Protein AF-A0A7X2T2W1-F1 (afdb_monomer)

Organism: NCBI:txid2652291

Secondary structure (DSSP, 8-state):
-------EE--SS-EEEEEEE-SS---HHHHHHHHHHHHHH-GGGGEEEEEETTEEEEEE--------EEEE-TTS-HHHHHHHHHHHHTSPPP-BTS--EEEEEEEETTTEEEEEEEEETTT--HHHHHHHHHHHHHHHHHHHHTPPPPPPPPPHHHHHHHHHHHHTSHHHHHHHHHHHHHTSSPP----SSGGGTTPPPPPPPS----EE------HHHHHHHHHHHHHHT--HHHHHHHHHHHHHHHHHT-S----------

Solvent-accessible surface area (backbone atoms only — not comparable to full-atom values): 15852 Å² total; per-residue (Å²): 134,88,77,64,81,55,80,46,78,44,44,94,50,69,48,47,67,51,72,51,73,49,90,59,91,72,61,64,71,54,44,48,52,16,41,40,54,38,51,65,63,39,56,48,66,29,44,23,34,40,77,56,95,91,38,82,44,75,47,76,52,88,76,67,72,85,78,67,55,75,45,85,38,54,90,46,54,73,69,55,52,53,48,52,53,52,53,57,41,49,51,80,74,63,50,69,78,30,70,44,62,48,59,36,40,32,38,29,52,92,84,25,44,32,38,42,40,31,30,36,46,91,64,39,55,77,63,52,48,49,52,51,53,50,47,20,49,51,31,27,53,18,62,76,70,74,48,75,70,66,83,74,72,84,58,50,64,58,54,51,55,52,50,55,55,42,69,78,34,72,64,43,52,53,55,49,52,49,52,48,63,75,54,68,59,84,76,68,52,72,41,96,50,77,93,44,42,75,42,76,82,71,87,83,66,90,82,56,76,50,73,55,79,69,82,84,78,54,70,69,60,50,47,55,52,49,53,50,22,63,76,68,74,48,53,68,68,58,52,52,51,50,55,48,47,55,50,47,24,67,66,46,74,40,95,72,79,85,78,94,72,93,78,89,129

Nearest PDB structures (foldseek):
  7c1p-assembly3_C  TM=8.712E-01  e=1.269E-08  Mycetohabitans rhizoxinica HKI 454
  7c1h-assembly2_B  TM=8.345E-01  e=1.698E-07  Mycetohabitans rhizoxinica HKI 454
  4zxi-assembly1_A  TM=7.226E-01  e=7.473E-07  Acinetobacter baumannii AB307-0294
  4hvm-assembly1_A  TM=7.902E-01  e=4.479E-06  Streptoalloteichus hindustanus
  4hvm-assembly3_C  TM=7.474E-01  e=1.063E-05  Streptoalloteichus hindustanus

pLDDT: mean 89.37, std 13.36, range [25.77, 98.69]

Radius of gyration: 22.42 Å; Cα contacts (8 Å, |Δi|>4): 328; chains: 1; bounding box: 59×57×60 Å

Mean predicted aligned error: 6.46 Å

InterPro domains:
  IPR001242 Condensation domain [PF00668] (13-260)
  IPR023213 Chloramphenicol acetyltransferase-like domain superfamily [G3DSA:3.30.559.10] (14-168)

Sequence (265 aa):
MELKKVKLKCCKNWNICTSLWFKEDIDIDLLKKALLISLNRIDALNIHLTEINKNIKQYLSDEKYRDIEVLDYSDKSIEEIKQEFNKRACVEMKWKDCNLIDVVIAKVPENRVALCVVVNHVIADAWGLTVFMKDALEVYLSLREGKDLPEKPASFLKVIEEELKYTDSQKMKDDEEYWKSVFDEAPSYSSVNRKNVGKKYGRISLDFTSTAKIITLPKEEVQVVNDYCKKNRISPQVLFILAMYCYLSMLNNKDELLINNALSI

Foldseek 3Di:
DDFPFDWLWAALAQKDKDKDWDPDQADPVLLFVLLQVLCQQAQLQQWAWAADPNDIDIDGDPDGDDGAAEAEAQVPDPVVVVVVLSVVLNDYDDGHPDGFKHKHWYQYHPRIIMIMIMGRVVSDDPVRVVLSVVQSVQSSVCVVVVHDRDDHPDHCVVVVVVVVVCCPDPVVVVVVVVVCVVCVDPAQDFDPDLVCQRHDDDDDDSPDIDTDRDDDDDPVVVVVLVVVCVVVVHDSVVVVVVVVLVVRCVSNVHPDHDDDDDDDD

Structure (mmCIF, N/CA/C/O backbone):
data_AF-A0A7X2T2W1-F1
#
_entry.id   AF-A0A7X2T2W1-F1
#
loop_
_atom_site.group_PDB
_atom_site.id
_atom_site.type_symbol
_atom_site.label_atom_id
_atom_site.label_alt_id
_atom_site.label_comp_id
_atom_site.label_asym_id
_atom_site.label_entity_id
_atom_site.label_seq_id
_atom_site.pdbx_PDB_ins_code
_atom_site.Cartn_x
_atom_site.Cartn_y
_atom_site.Cartn_z
_atom_site.occupancy
_atom_site.B_iso_or_equiv
_atom_site.auth_seq_id
_atom_site.auth_comp_id
_atom_site.auth_asym_id
_atom_site.auth_atom_id
_atom_site.pdbx_PDB_model_num
ATOM 1 N N . MET A 1 1 ? 22.010 19.838 10.752 1.00 38.53 1 MET A N 1
ATOM 2 C CA . MET A 1 1 ? 21.144 18.811 10.134 1.00 38.53 1 MET A CA 1
ATOM 3 C C . MET A 1 1 ? 21.230 17.541 10.977 1.00 38.53 1 MET A C 1
ATOM 5 O O . MET A 1 1 ? 22.170 16.769 10.821 1.00 38.53 1 MET A O 1
ATOM 9 N N . GLU A 1 2 ? 20.328 17.363 11.946 1.00 25.77 2 GLU A N 1
ATOM 10 C CA . GLU A 1 2 ? 20.294 16.135 12.750 1.00 25.77 2 GLU A CA 1
ATOM 11 C C . GLU A 1 2 ? 19.741 14.986 11.905 1.00 25.77 2 GLU A C 1
ATOM 13 O O . GLU A 1 2 ? 18.555 14.901 11.592 1.00 25.77 2 GLU A O 1
ATOM 18 N N . LEU A 1 3 ? 20.639 14.101 11.490 1.00 29.33 3 LEU A N 1
ATOM 19 C CA . LEU A 1 3 ? 20.298 12.898 10.749 1.00 29.33 3 LEU A CA 1
ATOM 20 C C . LEU A 1 3 ? 19.699 11.871 11.716 1.00 29.33 3 LEU A C 1
ATOM 22 O O . LEU A 1 3 ? 20.437 11.106 12.339 1.00 29.33 3 LEU A O 1
ATOM 26 N N . LYS A 1 4 ? 18.367 11.794 11.810 1.00 34.97 4 LYS A N 1
ATOM 27 C CA . LYS A 1 4 ? 17.714 10.655 12.471 1.00 34.97 4 LYS A CA 1
ATOM 28 C C . LYS A 1 4 ? 17.921 9.397 11.625 1.00 34.97 4 LYS A C 1
ATOM 30 O O . LYS A 1 4 ? 17.224 9.150 10.646 1.00 34.97 4 LYS A O 1
ATOM 35 N N . LYS A 1 5 ? 18.916 8.585 11.994 1.00 29.34 5 LYS A N 1
ATOM 36 C CA . LYS A 1 5 ? 19.108 7.243 11.431 1.00 29.34 5 LYS A CA 1
ATOM 37 C C . LYS A 1 5 ? 18.048 6.307 12.007 1.00 29.34 5 LYS A C 1
ATOM 39 O O . LYS A 1 5 ? 18.287 5.649 13.012 1.00 29.34 5 LYS A O 1
ATOM 44 N N . VAL A 1 6 ? 16.899 6.212 11.350 1.00 39.84 6 VAL A N 1
ATOM 45 C CA . VAL A 1 6 ? 15.987 5.088 11.582 1.00 39.84 6 VAL A CA 1
ATOM 46 C C . VAL A 1 6 ? 16.487 3.929 10.725 1.00 39.84 6 VAL A C 1
ATOM 48 O O . VAL A 1 6 ? 16.425 3.992 9.501 1.00 39.84 6 VAL A O 1
ATOM 51 N N . LYS A 1 7 ? 17.049 2.890 11.352 1.00 34.38 7 LYS A N 1
ATOM 52 C CA . LYS A 1 7 ? 17.341 1.631 10.656 1.00 34.38 7 LYS A CA 1
ATOM 53 C C . LYS A 1 7 ? 16.037 0.851 10.534 1.00 34.38 7 LYS A C 1
ATOM 55 O O . LYS A 1 7 ? 15.651 0.157 11.468 1.00 34.38 7 LYS A O 1
ATOM 60 N N . LEU A 1 8 ? 15.384 0.945 9.383 1.00 43.97 8 LEU A N 1
ATOM 61 C CA . LEU A 1 8 ? 14.346 -0.014 9.019 1.00 43.97 8 LEU A CA 1
ATOM 62 C C . LEU A 1 8 ? 15.054 -1.265 8.499 1.00 43.97 8 LEU A C 1
ATOM 64 O O . LEU A 1 8 ? 15.695 -1.219 7.449 1.00 43.97 8 LEU A O 1
ATOM 68 N N . LYS A 1 9 ? 15.016 -2.356 9.268 1.00 40.72 9 LYS A N 1
ATOM 69 C CA . LYS A 1 9 ? 15.432 -3.673 8.779 1.00 40.72 9 LYS A CA 1
ATOM 70 C C . LYS A 1 9 ? 14.282 -4.190 7.924 1.00 40.72 9 LYS A C 1
ATOM 72 O O . LYS A 1 9 ? 13.244 -4.545 8.467 1.00 40.72 9 LYS A O 1
ATOM 77 N N . CYS A 1 10 ? 14.442 -4.172 6.607 1.00 48.66 10 CYS A N 1
ATOM 78 C CA . CYS A 1 10 ? 13.436 -4.729 5.719 1.00 48.66 10 CYS A CA 1
ATOM 79 C C . CYS A 1 10 ? 13.540 -6.255 5.747 1.00 48.66 10 CYS A C 1
ATOM 81 O O . CYS A 1 10 ? 14.640 -6.821 5.706 1.00 48.66 10 CYS A O 1
ATOM 83 N N . CYS A 1 11 ? 12.389 -6.894 5.901 1.00 52.62 11 CYS A N 1
ATOM 84 C CA . CYS A 1 11 ? 12.255 -8.335 6.037 1.00 52.62 11 CYS A CA 1
ATOM 85 C C . CYS A 1 11 ? 12.086 -8.994 4.669 1.00 52.62 11 CYS A C 1
ATOM 87 O O . CYS A 1 11 ? 11.870 -8.305 3.677 1.00 52.62 11 CYS A O 1
ATOM 89 N N . LYS A 1 12 ? 12.211 -10.324 4.605 1.00 58.59 12 LYS A N 1
ATOM 90 C CA . LYS A 1 12 ? 12.150 -11.113 3.359 1.00 58.59 12 LYS A CA 1
ATOM 91 C C . LYS A 1 12 ? 10.747 -11.154 2.716 1.00 58.59 12 LYS A C 1
ATOM 93 O O . LYS A 1 12 ? 10.427 -12.105 2.016 1.00 58.59 12 LYS A O 1
ATOM 98 N N . ASN A 1 13 ? 9.910 -10.146 2.957 1.00 67.44 13 ASN A N 1
ATOM 99 C CA . ASN A 1 13 ? 8.496 -10.151 2.611 1.00 67.44 13 ASN A CA 1
ATOM 100 C C . ASN A 1 13 ? 8.159 -8.919 1.782 1.00 67.44 13 ASN A C 1
ATOM 102 O O . ASN A 1 13 ? 8.578 -7.803 2.093 1.00 67.44 13 ASN A O 1
ATOM 106 N N . TRP A 1 14 ? 7.375 -9.133 0.734 1.00 79.88 14 TRP A N 1
ATOM 107 C CA . TRP A 1 14 ? 6.889 -8.089 -0.158 1.00 79.88 14 TRP A CA 1
ATOM 108 C C . TRP A 1 14 ? 5.640 -7.444 0.437 1.00 79.88 14 TRP A C 1
ATOM 110 O O . TRP A 1 14 ? 4.552 -7.573 -0.106 1.00 79.88 14 TRP A O 1
ATOM 120 N N . ASN A 1 15 ? 5.796 -6.778 1.579 1.00 88.94 15 ASN A N 1
ATOM 121 C CA . ASN A 1 15 ? 4.701 -6.086 2.249 1.00 88.94 15 ASN A CA 1
ATOM 122 C C . ASN A 1 15 ? 4.910 -4.572 2.187 1.00 88.94 15 ASN A C 1
ATOM 124 O O . ASN A 1 15 ? 6.023 -4.077 2.383 1.00 88.94 15 ASN A O 1
ATOM 128 N N . ILE A 1 16 ? 3.823 -3.833 1.990 1.00 89.31 16 ILE A N 1
ATOM 129 C CA . ILE A 1 16 ? 3.759 -2.396 2.247 1.00 89.31 16 ILE A CA 1
ATOM 130 C C . ILE A 1 16 ? 3.111 -2.205 3.611 1.00 89.31 16 ILE A C 1
ATOM 132 O O . ILE A 1 16 ? 2.086 -2.814 3.906 1.00 89.31 16 ILE A O 1
ATOM 136 N N . CYS A 1 17 ? 3.695 -1.343 4.437 1.00 90.44 17 CYS A N 1
ATOM 137 C CA . CYS A 1 17 ? 3.119 -0.949 5.713 1.00 90.44 17 CYS A CA 1
ATOM 138 C C . CYS A 1 17 ? 2.893 0.557 5.732 1.00 90.44 17 CYS A C 1
ATOM 140 O O . CYS A 1 17 ? 3.803 1.332 5.433 1.00 90.44 17 CYS A O 1
ATOM 142 N N . THR A 1 18 ? 1.698 0.967 6.141 1.00 91.75 18 THR A N 1
ATOM 143 C CA . THR A 1 18 ? 1.361 2.365 6.398 1.00 91.75 18 THR A CA 1
ATOM 144 C C . THR A 1 18 ? 0.703 2.500 7.764 1.00 91.75 18 THR A C 1
ATOM 146 O O . THR A 1 18 ? 0.062 1.571 8.253 1.00 91.75 18 THR A O 1
ATOM 149 N N . SER A 1 19 ? 0.877 3.658 8.398 1.00 94.25 19 SER A N 1
ATOM 150 C CA . SER A 1 19 ? 0.200 3.969 9.652 1.00 94.25 19 SER A CA 1
ATOM 151 C C . SER A 1 19 ? -0.397 5.368 9.623 1.00 94.25 19 SER A C 1
ATOM 153 O O . SER A 1 19 ? 0.324 6.319 9.307 1.00 94.25 19 SER A O 1
ATOM 155 N N . LEU A 1 20 ? -1.660 5.506 10.021 1.00 95.12 20 LEU A N 1
ATOM 156 C CA . LEU A 1 20 ? -2.280 6.797 10.316 1.00 95.12 20 LEU A CA 1
ATOM 157 C C . LEU A 1 20 ? -2.316 7.030 11.820 1.00 95.12 20 LEU A C 1
ATOM 159 O O . LEU A 1 20 ? -2.610 6.122 12.590 1.00 95.12 20 LEU A O 1
ATOM 163 N N . TRP A 1 21 ? -2.027 8.262 12.219 1.00 96.31 21 TRP A N 1
ATOM 164 C CA . TRP A 1 21 ? -2.042 8.704 13.608 1.00 96.31 21 TRP A CA 1
ATOM 165 C C . TRP A 1 21 ? -3.063 9.827 13.713 1.00 96.31 21 TRP A C 1
ATOM 167 O O . TRP A 1 21 ? -2.841 10.910 13.167 1.00 96.31 21 TRP A O 1
ATOM 177 N N . PHE A 1 22 ? -4.189 9.549 14.363 1.00 96.06 22 PHE A N 1
ATOM 178 C CA . PHE A 1 22 ? -5.277 10.509 14.490 1.00 96.06 22 PHE A CA 1
ATOM 179 C C . PHE A 1 22 ? -4.945 11.519 15.583 1.00 96.06 22 PHE A C 1
ATOM 181 O O . PHE A 1 22 ? -4.429 11.156 16.642 1.00 96.06 22 PHE A O 1
ATOM 188 N N . LYS A 1 23 ? -5.190 12.800 15.304 1.00 92.44 23 LYS A N 1
ATOM 189 C CA . LYS A 1 23 ? -5.047 13.868 16.306 1.00 92.44 23 LYS A CA 1
ATOM 190 C C . LYS A 1 23 ? -6.362 14.129 17.026 1.00 92.44 23 LYS A C 1
ATOM 192 O O . LYS A 1 23 ? -6.354 14.633 18.142 1.00 92.44 23 LYS A O 1
ATOM 197 N N . GLU A 1 24 ? -7.452 13.815 16.348 1.00 90.81 24 GLU A N 1
ATOM 198 C CA . GLU A 1 24 ? -8.828 13.947 16.772 1.00 90.81 24 GLU A CA 1
ATOM 199 C C . GLU A 1 24 ? -9.265 12.727 17.584 1.00 90.81 24 GLU A C 1
ATOM 201 O O . GLU A 1 24 ? -8.707 11.634 17.445 1.00 90.81 24 GLU A O 1
ATOM 206 N N . ASP A 1 25 ? -10.311 12.910 18.385 1.00 92.88 25 ASP A N 1
ATOM 207 C CA . ASP A 1 25 ? -10.969 11.803 19.064 1.00 92.88 25 ASP A CA 1
ATOM 208 C C . ASP A 1 25 ? -11.687 10.919 18.037 1.00 92.88 25 ASP A C 1
ATOM 210 O O . ASP A 1 25 ? -12.495 11.384 17.222 1.00 92.88 25 ASP A O 1
ATOM 214 N N . ILE A 1 26 ? -11.375 9.625 18.076 1.00 96.81 26 ILE A N 1
ATOM 215 C CA . ILE A 1 26 ? -11.921 8.623 17.164 1.00 96.81 26 ILE A CA 1
ATOM 216 C C . ILE A 1 26 ? -12.768 7.628 17.945 1.00 96.81 26 ILE A C 1
ATOM 218 O O . ILE A 1 26 ? -12.295 6.997 18.891 1.00 96.81 26 ILE A O 1
ATOM 222 N N . ASP A 1 27 ? -14.005 7.436 17.493 1.00 97.50 27 ASP A N 1
ATOM 223 C CA . ASP A 1 27 ? -14.837 6.322 17.930 1.00 97.50 27 ASP A CA 1
ATOM 224 C C . ASP A 1 27 ? -14.304 5.029 17.291 1.00 97.50 27 ASP A C 1
ATOM 226 O O . ASP A 1 27 ? -14.386 4.827 16.075 1.00 97.50 27 ASP A O 1
ATOM 230 N N . ILE A 1 28 ? -13.712 4.167 18.119 1.00 97.88 28 ILE A N 1
ATOM 231 C CA . ILE A 1 28 ? -13.067 2.923 17.681 1.00 97.88 28 ILE A CA 1
ATOM 232 C C . ILE A 1 28 ? -14.079 1.949 17.070 1.00 97.88 28 ILE A C 1
ATOM 234 O O . ILE A 1 28 ? -13.750 1.280 16.088 1.00 97.88 28 ILE A O 1
ATOM 238 N N . ASP A 1 29 ? -15.302 1.876 17.598 1.00 98.12 29 ASP A N 1
ATOM 239 C CA . ASP A 1 29 ? -16.320 0.946 17.106 1.00 98.12 29 ASP A CA 1
ATOM 240 C C . ASP A 1 29 ? -16.854 1.392 15.742 1.00 98.12 29 ASP A C 1
ATOM 242 O O . ASP A 1 29 ? -17.056 0.565 14.844 1.00 98.12 29 ASP A O 1
ATOM 246 N N . LEU A 1 30 ? -17.033 2.702 15.545 1.00 98.12 30 LEU A N 1
ATOM 247 C CA . LEU A 1 30 ? -17.371 3.263 14.236 1.00 98.12 30 LEU A CA 1
ATOM 248 C C . LEU A 1 30 ? -16.221 3.117 13.237 1.00 98.12 30 LEU A C 1
ATOM 250 O O . LEU A 1 30 ? -16.471 2.724 12.097 1.00 98.12 30 LEU A O 1
ATOM 254 N N . LEU A 1 31 ? -14.972 3.375 13.644 1.00 98.44 31 LEU A N 1
ATOM 255 C CA . LEU A 1 31 ? -13.807 3.193 12.770 1.00 98.44 31 LEU A CA 1
ATOM 256 C C . LEU A 1 31 ? -13.680 1.731 12.331 1.00 98.44 31 LEU A C 1
ATOM 258 O O . LEU A 1 31 ? -13.486 1.449 11.150 1.00 98.44 31 LEU A O 1
ATOM 262 N N . LYS A 1 32 ? -13.855 0.793 13.264 1.00 98.50 32 LYS A N 1
ATOM 263 C CA . LYS A 1 32 ? -13.858 -0.644 12.985 1.00 98.50 32 LYS A CA 1
ATOM 264 C C . LYS A 1 32 ? -14.933 -1.028 11.970 1.00 98.50 32 LYS A C 1
ATOM 266 O O . LYS A 1 32 ? -14.628 -1.708 10.993 1.00 98.50 32 LYS A O 1
ATOM 271 N N . LYS A 1 33 ? -16.171 -0.555 12.152 1.00 98.44 33 LYS A N 1
ATOM 272 C CA . LYS A 1 33 ? -17.258 -0.769 11.177 1.00 98.44 33 LYS A CA 1
ATOM 273 C C . LYS A 1 33 ? -16.906 -0.195 9.805 1.00 98.44 33 LYS A C 1
ATOM 275 O O . LYS A 1 33 ? -17.109 -0.870 8.798 1.00 98.44 33 LYS A O 1
ATOM 280 N N . ALA A 1 34 ? -16.349 1.013 9.762 1.00 98.62 34 ALA A N 1
ATOM 281 C CA . ALA A 1 34 ? -15.986 1.675 8.515 1.00 98.62 34 ALA A CA 1
ATOM 282 C C . ALA A 1 34 ? -14.892 0.929 7.740 1.00 98.62 34 ALA A C 1
ATOM 284 O O . ALA A 1 34 ? -15.010 0.720 6.530 1.00 98.62 34 ALA A O 1
ATOM 285 N N . LEU A 1 35 ? -13.861 0.462 8.445 1.00 98.56 35 LEU A N 1
ATOM 286 C CA . LEU A 1 35 ? -12.793 -0.349 7.867 1.00 98.56 35 LEU A CA 1
ATOM 287 C C . LEU A 1 35 ? -13.328 -1.684 7.332 1.00 98.56 35 LEU A C 1
ATOM 289 O O . LEU A 1 35 ? -12.990 -2.053 6.213 1.00 98.56 35 LEU A O 1
ATOM 293 N N . LEU A 1 36 ? -14.205 -2.374 8.072 1.00 98.50 36 LEU A N 1
ATOM 294 C CA . LEU A 1 36 ? -14.830 -3.620 7.608 1.00 98.50 36 LEU A CA 1
ATOM 295 C C . LEU A 1 36 ? -15.688 -3.410 6.354 1.00 98.50 36 LEU A C 1
ATOM 297 O O . LEU A 1 36 ? -15.626 -4.221 5.431 1.00 98.50 36 LEU A O 1
ATOM 301 N N . ILE A 1 37 ? -16.464 -2.326 6.284 1.00 98.38 37 ILE A N 1
ATOM 302 C CA . ILE A 1 37 ? -17.233 -1.974 5.079 1.00 98.38 37 ILE A CA 1
ATOM 303 C C . ILE A 1 37 ? -16.289 -1.768 3.888 1.00 98.38 37 ILE A C 1
ATOM 305 O O . ILE A 1 37 ? -16.522 -2.329 2.818 1.00 98.38 37 ILE A O 1
ATOM 309 N N . SER A 1 38 ? -15.210 -1.012 4.092 1.00 98.25 38 SER A N 1
ATOM 310 C CA . SER A 1 38 ? -14.246 -0.658 3.041 1.00 98.25 38 SER A CA 1
ATOM 311 C C . SER A 1 38 ? -13.473 -1.883 2.541 1.00 98.25 38 SER A C 1
ATOM 313 O O . SER A 1 38 ? -13.408 -2.130 1.338 1.00 98.25 38 SER A O 1
ATOM 315 N N . LEU A 1 39 ? -12.974 -2.719 3.461 1.00 97.62 39 LEU A N 1
ATOM 316 C CA . LEU A 1 39 ? -12.296 -3.985 3.157 1.00 97.62 39 LEU A CA 1
ATOM 317 C C . LEU A 1 39 ? -13.165 -4.910 2.295 1.00 97.62 39 LEU A C 1
ATOM 319 O O . LEU A 1 39 ? -12.681 -5.509 1.342 1.00 97.62 39 LEU A O 1
ATOM 323 N N . ASN A 1 40 ? -14.460 -5.003 2.602 1.00 96.88 40 ASN A N 1
ATOM 324 C CA . ASN A 1 40 ? -15.372 -5.925 1.928 1.00 96.88 40 ASN A CA 1
ATOM 325 C C . ASN A 1 40 ? -15.941 -5.403 0.597 1.00 96.88 40 ASN A C 1
ATOM 327 O O . ASN A 1 40 ? -16.512 -6.202 -0.152 1.00 96.88 40 ASN A O 1
ATOM 331 N N . ARG A 1 41 ? -15.831 -4.093 0.313 1.00 96.00 41 ARG A N 1
ATOM 332 C CA . ARG A 1 41 ? -16.369 -3.464 -0.912 1.00 96.00 41 ARG A CA 1
ATOM 333 C C . ARG A 1 41 ? -15.315 -3.082 -1.951 1.00 96.00 41 ARG A C 1
ATOM 335 O O . ARG A 1 41 ? -15.688 -2.712 -3.061 1.00 96.00 41 ARG A O 1
ATOM 342 N N . ILE A 1 42 ? -14.030 -3.154 -1.598 1.00 96.50 42 ILE A N 1
ATOM 343 C CA . ILE A 1 42 ? -12.912 -2.944 -2.523 1.00 96.50 42 ILE A CA 1
ATOM 344 C C . ILE A 1 42 ? -12.442 -4.305 -3.036 1.00 96.50 42 ILE A C 1
ATOM 346 O O . ILE A 1 42 ? -11.787 -5.064 -2.322 1.00 96.50 42 ILE A O 1
ATOM 350 N N . ASP A 1 43 ? -12.756 -4.602 -4.296 1.00 94.56 43 ASP A N 1
ATOM 351 C CA . ASP A 1 43 ? -12.525 -5.924 -4.893 1.00 94.56 43 ASP A CA 1
ATOM 352 C C . ASP A 1 43 ? -11.051 -6.360 -4.824 1.00 94.56 43 ASP A C 1
ATOM 354 O O . ASP A 1 43 ? -10.766 -7.511 -4.508 1.00 94.56 43 ASP A O 1
ATOM 358 N N . ALA A 1 44 ? -10.105 -5.433 -5.031 1.00 94.50 44 ALA A N 1
ATOM 359 C CA . ALA A 1 44 ? -8.667 -5.724 -4.988 1.00 94.50 44 ALA A CA 1
ATOM 360 C C . ALA A 1 44 ? -8.203 -6.307 -3.640 1.00 94.50 44 ALA A C 1
ATOM 362 O O . ALA A 1 44 ? -7.332 -7.172 -3.605 1.00 94.50 44 ALA A O 1
ATOM 363 N N . LEU A 1 45 ? -8.823 -5.886 -2.530 1.00 95.81 45 LEU A N 1
ATOM 364 C CA . LEU A 1 45 ? -8.498 -6.371 -1.182 1.00 95.81 45 LEU A CA 1
ATOM 365 C C . LEU A 1 45 ? -9.095 -7.753 -0.882 1.00 95.81 45 LEU A C 1
ATOM 367 O O . LEU A 1 45 ? -8.791 -8.343 0.152 1.00 95.81 45 LEU A O 1
ATOM 371 N N . ASN A 1 46 ? -9.934 -8.272 -1.779 1.00 95.31 46 ASN A N 1
ATOM 372 C CA . ASN A 1 46 ? -10.534 -9.601 -1.696 1.00 95.31 46 ASN A CA 1
ATOM 373 C C . ASN A 1 46 ? -9.925 -10.558 -2.739 1.00 95.31 46 ASN A C 1
ATOM 375 O O . ASN A 1 46 ? -10.434 -11.660 -2.940 1.00 95.31 46 ASN A O 1
ATOM 379 N N . ILE A 1 47 ? -8.836 -10.157 -3.410 1.00 95.06 47 ILE A N 1
ATOM 380 C CA . ILE A 1 47 ? -8.079 -11.039 -4.300 1.00 95.06 47 ILE A CA 1
ATOM 381 C C . ILE A 1 47 ? -7.274 -12.027 -3.460 1.00 95.06 47 ILE A C 1
ATOM 383 O O . ILE A 1 47 ? -6.433 -11.639 -2.648 1.00 95.06 47 ILE A O 1
ATOM 387 N N . HIS A 1 48 ? -7.511 -13.313 -3.697 1.00 95.81 48 HIS A N 1
ATOM 388 C CA . HIS A 1 48 ? -6.717 -14.413 -3.159 1.00 95.81 48 HIS A CA 1
ATOM 389 C C . HIS A 1 48 ? -5.856 -15.015 -4.263 1.00 95.81 48 HIS A C 1
ATOM 391 O O . HIS A 1 48 ? -6.213 -15.001 -5.445 1.00 95.81 48 HIS A O 1
ATOM 397 N N . LEU A 1 49 ? -4.709 -15.560 -3.866 1.00 95.50 49 LEU A N 1
ATOM 398 C CA . LEU A 1 49 ? -3.803 -16.270 -4.757 1.00 95.50 49 LEU A CA 1
ATOM 399 C C . LEU A 1 49 ? -3.879 -17.769 -4.487 1.00 95.50 49 LEU A C 1
ATOM 401 O O . LEU A 1 49 ? -3.967 -18.202 -3.344 1.00 95.50 49 LEU A O 1
ATOM 405 N N . THR A 1 50 ? -3.786 -18.572 -5.537 1.00 96.44 50 THR A N 1
ATOM 406 C CA . THR A 1 50 ? -3.713 -20.029 -5.439 1.00 96.44 50 THR A CA 1
ATOM 407 C C . THR A 1 50 ? -2.699 -20.591 -6.424 1.00 96.44 50 THR A C 1
ATOM 409 O O . THR A 1 50 ? -2.164 -19.877 -7.273 1.00 96.44 50 THR A O 1
ATOM 412 N N . GLU A 1 51 ? -2.424 -21.886 -6.317 1.00 96.44 51 GLU A N 1
ATOM 413 C CA . GLU A 1 51 ? -1.528 -22.594 -7.226 1.00 96.44 51 GLU A CA 1
ATOM 414 C C . GLU A 1 51 ? -2.268 -23.752 -7.889 1.00 96.44 51 GLU A C 1
ATOM 416 O O . GLU A 1 51 ? -2.706 -24.688 -7.216 1.00 96.44 51 GLU A O 1
ATOM 421 N N . ILE A 1 52 ? -2.361 -23.699 -9.219 1.00 95.94 52 ILE A N 1
ATOM 422 C CA . ILE A 1 52 ? -2.960 -24.743 -10.053 1.00 95.94 52 ILE A CA 1
ATOM 423 C C . ILE A 1 52 ? -1.919 -25.166 -11.085 1.00 95.94 52 ILE A C 1
ATOM 425 O O . ILE A 1 52 ? -1.443 -24.345 -11.869 1.00 95.94 52 ILE A O 1
ATOM 429 N N . ASN A 1 53 ? -1.556 -26.452 -11.104 1.00 94.50 53 ASN A N 1
ATOM 430 C CA . ASN A 1 53 ? -0.560 -27.002 -12.034 1.00 94.50 53 ASN A CA 1
ATOM 431 C C . ASN A 1 53 ? 0.761 -26.204 -12.049 1.00 94.50 53 ASN A C 1
ATOM 433 O O . ASN A 1 53 ? 1.288 -25.908 -13.120 1.00 94.50 53 ASN A O 1
ATOM 437 N N . LYS A 1 54 ? 1.277 -25.831 -10.866 1.00 93.19 54 LYS A N 1
ATOM 438 C CA . LYS A 1 54 ? 2.493 -25.008 -10.681 1.00 93.19 54 LYS A CA 1
ATOM 439 C C . LYS A 1 54 ? 2.417 -23.583 -11.251 1.00 93.19 54 LYS A C 1
ATOM 441 O O . LYS A 1 54 ? 3.441 -22.915 -11.351 1.00 93.19 54 LYS A O 1
ATOM 446 N N . ASN A 1 55 ? 1.227 -23.113 -11.623 1.00 93.19 55 ASN A N 1
ATOM 447 C CA . ASN A 1 55 ? 1.001 -21.729 -12.019 1.00 93.19 55 ASN A CA 1
ATOM 448 C C . ASN A 1 55 ? 0.243 -21.003 -10.914 1.00 93.19 55 ASN A C 1
ATOM 450 O O . ASN A 1 55 ? -0.801 -21.480 -10.458 1.00 93.19 55 ASN A O 1
ATOM 454 N N . ILE A 1 56 ? 0.749 -19.834 -10.530 1.00 93.94 56 ILE A N 1
ATOM 455 C CA . ILE A 1 56 ? 0.030 -18.936 -9.634 1.00 93.94 56 ILE A CA 1
ATOM 456 C C . ILE A 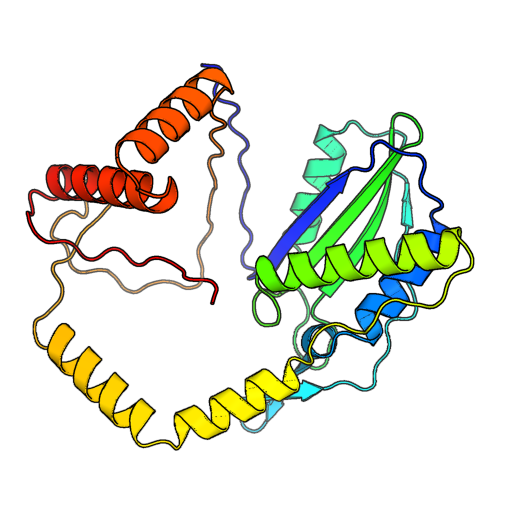1 56 ? -1.160 -18.350 -10.390 1.00 93.94 56 ILE A C 1
ATOM 458 O O . ILE A 1 56 ? -1.034 -17.887 -11.527 1.00 93.94 56 ILE A O 1
ATOM 462 N N . LYS A 1 57 ? -2.328 -18.422 -9.764 1.00 94.00 57 LYS A N 1
ATOM 463 C CA . LYS A 1 57 ? -3.587 -17.870 -10.260 1.00 94.00 57 LYS A CA 1
ATOM 464 C C . LYS A 1 57 ? -4.195 -16.995 -9.177 1.00 94.00 57 LYS A C 1
ATOM 466 O O . LYS A 1 57 ? -3.939 -17.211 -7.997 1.00 94.00 57 LYS A O 1
ATOM 471 N N . GLN A 1 58 ? -5.007 -16.034 -9.589 1.00 93.62 58 GLN A N 1
ATOM 472 C CA . GLN A 1 58 ? -5.760 -15.178 -8.684 1.00 93.62 58 GLN A CA 1
ATOM 473 C C . GLN A 1 58 ? -7.259 -15.402 -8.869 1.00 93.62 58 GLN A C 1
ATOM 475 O O . GLN A 1 58 ? -7.703 -15.719 -9.975 1.00 93.62 58 GLN A O 1
ATOM 480 N N . TYR A 1 59 ? -8.028 -15.221 -7.804 1.00 94.31 59 TYR A N 1
ATOM 481 C CA . TYR A 1 59 ? -9.488 -15.227 -7.834 1.00 94.31 59 TYR A CA 1
ATOM 482 C C . TYR A 1 59 ? -10.034 -14.248 -6.796 1.00 94.31 59 TYR A C 1
ATOM 484 O O . TYR A 1 59 ? -9.328 -13.861 -5.865 1.00 94.31 59 TYR A O 1
ATOM 492 N N . LEU A 1 60 ? -11.286 -13.828 -6.971 1.00 94.50 60 LEU A N 1
ATOM 493 C CA . LEU A 1 60 ? -11.989 -13.035 -5.970 1.00 94.50 60 LEU A CA 1
ATOM 494 C C . LEU A 1 60 ? -12.580 -13.983 -4.927 1.00 94.50 60 LEU A C 1
ATOM 496 O O . LEU A 1 60 ? -13.344 -14.880 -5.280 1.00 94.50 60 LEU A O 1
ATOM 500 N N . SER A 1 61 ? -12.211 -13.798 -3.665 1.00 94.75 61 SER A N 1
ATOM 501 C CA . SER A 1 61 ? -12.748 -14.594 -2.569 1.00 94.75 61 SER A CA 1
ATOM 502 C C . SER A 1 61 ? -14.113 -14.078 -2.119 1.00 94.75 61 SER A C 1
ATOM 504 O O . SER A 1 61 ? -14.347 -12.870 -2.028 1.00 94.75 61 SER A O 1
ATOM 506 N N . ASP A 1 62 ? -15.003 -15.010 -1.781 1.00 92.25 62 ASP A N 1
ATOM 507 C CA . ASP A 1 62 ? -16.268 -14.714 -1.104 1.00 92.25 62 ASP A CA 1
ATOM 508 C C . ASP A 1 62 ? -16.088 -14.552 0.416 1.00 92.25 62 ASP A C 1
ATOM 510 O O . ASP A 1 62 ? -17.027 -14.163 1.121 1.00 92.25 62 ASP A O 1
ATOM 514 N N . GLU A 1 63 ? -14.891 -14.840 0.941 1.00 92.62 63 GLU A N 1
ATOM 515 C CA . GLU A 1 63 ? -14.565 -14.620 2.345 1.00 92.62 63 GLU A CA 1
ATOM 516 C C . GLU A 1 63 ? -14.665 -13.130 2.680 1.00 92.62 63 GLU A C 1
ATOM 518 O O . GLU A 1 63 ? -14.097 -12.273 2.009 1.00 92.62 63 GLU A O 1
ATOM 523 N N . LYS A 1 64 ? -15.411 -12.819 3.741 1.00 92.44 64 LYS A N 1
ATOM 524 C CA . LYS A 1 64 ? -15.586 -11.450 4.220 1.00 92.44 64 LYS A CA 1
ATOM 525 C C . LYS A 1 64 ? -14.773 -11.218 5.473 1.00 92.44 64 LYS A C 1
ATOM 527 O O . LYS A 1 64 ? -14.786 -12.048 6.382 1.00 92.44 64 LYS A O 1
ATOM 532 N N . TYR A 1 65 ? -14.155 -10.047 5.556 1.00 95.88 65 TYR A N 1
ATOM 533 C CA . TYR A 1 65 ? -13.561 -9.542 6.785 1.00 95.88 65 TYR A CA 1
ATOM 534 C C . TYR A 1 65 ? -14.674 -9.354 7.813 1.00 95.88 65 TYR A C 1
ATOM 536 O O . TYR A 1 65 ? -15.668 -8.673 7.541 1.00 95.88 65 TYR A O 1
ATOM 544 N N . ARG A 1 66 ? -14.527 -9.984 8.982 1.00 94.69 66 ARG A N 1
ATOM 545 C CA . ARG A 1 66 ? -15.542 -9.965 10.054 1.00 94.69 66 ARG A CA 1
ATOM 546 C C . ARG A 1 66 ? -15.097 -9.210 11.290 1.00 94.69 66 ARG A C 1
ATOM 548 O O . ARG A 1 66 ? -15.942 -8.790 12.073 1.00 94.69 66 ARG A O 1
ATOM 555 N N . ASP A 1 67 ? -13.791 -9.067 11.469 1.00 96.12 67 ASP A N 1
ATOM 556 C CA . ASP A 1 67 ? -13.223 -8.468 12.659 1.00 96.12 67 ASP A CA 1
ATOM 557 C C . ASP A 1 67 ? -11.940 -7.697 12.347 1.00 96.12 67 ASP A C 1
ATOM 559 O O . ASP A 1 67 ? -11.291 -7.932 11.328 1.00 96.12 67 ASP A O 1
ATOM 563 N N . ILE A 1 68 ? -11.609 -6.762 13.234 1.00 97.94 68 ILE A N 1
ATOM 564 C CA . ILE A 1 68 ? -10.374 -5.976 13.222 1.00 97.94 68 ILE A CA 1
ATOM 565 C C . ILE A 1 68 ? -9.850 -5.959 14.648 1.00 97.94 68 ILE A C 1
ATOM 567 O O . ILE A 1 68 ? -10.569 -5.584 15.584 1.00 97.94 68 ILE A O 1
ATOM 571 N N . GLU A 1 69 ? -8.595 -6.374 14.787 1.00 97.88 69 GLU A N 1
ATOM 572 C CA . GLU A 1 69 ? -7.890 -6.409 16.059 1.00 97.88 69 GLU A CA 1
ATOM 573 C C . GLU A 1 69 ? -7.707 -4.983 16.598 1.00 97.88 69 GLU A C 1
ATOM 575 O O . GLU A 1 69 ? -7.304 -4.064 15.875 1.00 97.88 69 GLU A O 1
ATOM 580 N N . VAL A 1 70 ? -8.007 -4.809 17.887 1.00 98.38 70 VAL A N 1
ATOM 581 C CA . VAL A 1 70 ? -7.766 -3.567 18.620 1.00 98.38 70 VAL A CA 1
ATOM 582 C C . VAL A 1 70 ? -6.691 -3.835 19.664 1.00 98.38 70 VAL A C 1
ATOM 584 O O . VAL A 1 70 ? -6.900 -4.603 20.600 1.00 98.38 70 VAL A O 1
ATOM 587 N N . LEU A 1 71 ? -5.543 -3.193 19.495 1.00 97.88 71 LEU A N 1
ATOM 588 C CA . LEU A 1 71 ? -4.383 -3.299 20.368 1.00 97.88 71 LEU A CA 1
ATOM 589 C C . LEU A 1 71 ? -4.396 -2.152 21.378 1.00 97.88 71 LEU A C 1
ATOM 591 O O . LEU A 1 71 ? -4.710 -1.014 21.026 1.00 97.88 71 LEU A O 1
ATOM 595 N N . ASP A 1 72 ? -4.030 -2.438 22.624 1.00 97.75 72 ASP A N 1
ATOM 596 C CA . ASP A 1 72 ? -3.822 -1.404 23.634 1.00 97.75 72 ASP A CA 1
ATOM 597 C C . ASP A 1 72 ? -2.328 -1.164 23.835 1.00 97.75 72 ASP A C 1
ATOM 599 O O . ASP A 1 72 ? -1.611 -2.028 24.337 1.00 97.75 72 ASP A O 1
ATOM 603 N N . TYR A 1 73 ? -1.871 0.003 23.390 1.00 97.62 73 TYR A N 1
ATOM 604 C CA . TYR A 1 73 ? -0.507 0.496 23.546 1.00 97.62 73 TYR A CA 1
ATOM 605 C C . TYR A 1 73 ? -0.480 1.836 24.284 1.00 97.62 73 TYR A C 1
ATOM 607 O O . TYR A 1 73 ? 0.456 2.620 24.117 1.00 97.62 73 TYR A O 1
ATOM 615 N N . SER A 1 74 ? -1.506 2.121 25.090 1.00 95.62 74 SER A N 1
ATOM 616 C CA . SER A 1 74 ? -1.622 3.380 25.833 1.00 95.62 74 SER A CA 1
ATOM 617 C C . SER A 1 74 ? -0.472 3.594 26.830 1.00 95.62 74 SER A C 1
ATOM 619 O O . SER A 1 74 ? -0.202 4.727 27.223 1.00 95.62 74 SER A O 1
ATOM 621 N N . ASP A 1 75 ? 0.220 2.517 27.216 1.00 96.69 75 ASP A N 1
ATOM 622 C CA . ASP A 1 75 ? 1.367 2.482 28.128 1.00 96.69 75 ASP A CA 1
ATOM 623 C C . ASP A 1 75 ? 2.742 2.549 27.429 1.00 96.69 75 ASP A C 1
ATOM 625 O O . ASP A 1 75 ? 3.766 2.671 28.103 1.00 96.69 75 ASP A O 1
ATOM 629 N N . LYS A 1 76 ? 2.790 2.488 26.092 1.00 96.88 76 LYS A N 1
ATOM 630 C CA . LYS A 1 76 ? 4.036 2.480 25.305 1.00 96.88 76 LYS A CA 1
ATOM 631 C C . LYS A 1 76 ? 4.397 3.863 24.780 1.00 96.88 76 LYS A C 1
ATOM 633 O O . LYS A 1 76 ? 3.534 4.665 24.443 1.00 96.88 76 LYS A O 1
ATOM 638 N N . SER A 1 77 ? 5.686 4.122 24.584 1.00 96.50 77 SER A N 1
ATOM 639 C CA . SER A 1 77 ? 6.140 5.292 23.825 1.00 96.50 77 SER A CA 1
ATOM 640 C C . SER A 1 77 ? 5.791 5.185 22.333 1.00 96.50 77 SER A C 1
ATOM 642 O O . SER A 1 77 ? 5.628 4.097 21.772 1.00 96.50 77 SER A O 1
ATOM 644 N N . ILE A 1 78 ? 5.738 6.330 21.645 1.00 93.38 78 ILE A 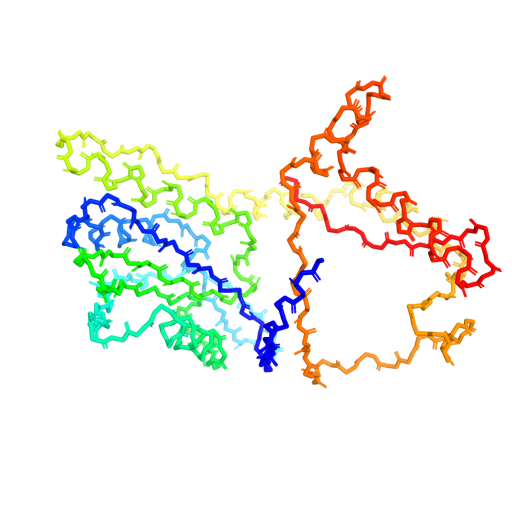N 1
ATOM 645 C CA . ILE A 1 78 ? 5.502 6.391 20.191 1.00 93.38 78 ILE A CA 1
ATOM 646 C C . ILE A 1 78 ? 6.568 5.589 19.426 1.00 93.38 78 ILE A C 1
ATOM 648 O O . ILE A 1 78 ? 6.264 4.927 18.430 1.00 93.38 78 ILE A O 1
ATOM 652 N N . GLU A 1 79 ? 7.823 5.640 19.870 1.00 93.69 79 GLU A N 1
ATOM 653 C CA . GLU A 1 79 ? 8.934 4.893 19.285 1.00 93.69 79 GLU A CA 1
ATOM 654 C C . GLU A 1 79 ? 8.742 3.377 19.405 1.00 93.69 79 GLU A C 1
ATOM 656 O O . GLU A 1 79 ? 8.985 2.666 18.428 1.00 93.69 79 GLU A O 1
ATOM 661 N N . GLU A 1 80 ? 8.278 2.881 20.553 1.00 95.94 80 GLU A N 1
ATOM 662 C CA . GLU A 1 80 ? 7.979 1.458 20.754 1.00 95.94 80 GLU A CA 1
ATOM 663 C C . GLU A 1 80 ? 6.816 1.003 19.873 1.00 95.94 80 GLU A C 1
ATOM 665 O O . GLU A 1 80 ? 6.925 -0.022 19.204 1.00 95.94 80 GLU A O 1
ATOM 670 N N . ILE A 1 81 ? 5.745 1.796 19.777 1.00 96.00 81 ILE A N 1
ATOM 671 C CA . ILE A 1 81 ? 4.598 1.486 18.905 1.00 96.00 81 ILE A CA 1
ATOM 672 C C . ILE A 1 81 ? 5.039 1.388 17.441 1.00 96.00 81 ILE A C 1
ATOM 674 O O . ILE A 1 81 ? 4.697 0.436 16.740 1.00 96.00 81 ILE A O 1
ATOM 678 N N . LYS A 1 82 ? 5.869 2.330 16.975 1.00 92.50 82 LYS A N 1
ATOM 679 C CA . LYS A 1 82 ? 6.449 2.271 15.624 1.00 92.50 82 LYS A CA 1
ATOM 680 C C . LYS A 1 82 ? 7.311 1.026 15.428 1.00 92.50 82 LYS A C 1
ATOM 682 O O . LYS A 1 82 ? 7.335 0.477 14.329 1.00 92.50 82 LYS A O 1
ATOM 687 N N . GLN A 1 83 ? 8.042 0.579 16.448 1.00 92.19 83 GLN A N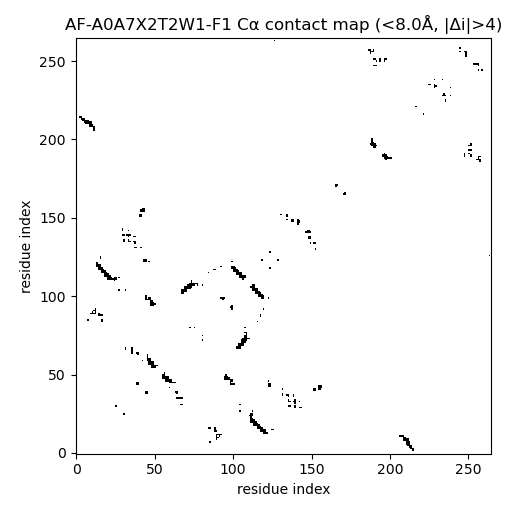 1
ATOM 688 C CA . GLN A 1 83 ? 8.799 -0.672 16.369 1.00 92.19 83 GLN A CA 1
ATOM 689 C C . GLN A 1 83 ? 7.872 -1.886 16.267 1.00 92.19 83 GLN A C 1
ATOM 691 O O . GLN A 1 83 ? 8.153 -2.762 15.454 1.00 92.19 83 GLN A O 1
ATOM 696 N N . GLU A 1 84 ? 6.764 -1.925 17.009 1.00 94.94 84 GLU A N 1
ATOM 697 C CA . GLU A 1 84 ? 5.764 -2.996 16.895 1.00 94.94 84 GLU A CA 1
ATOM 698 C C . GLU A 1 84 ? 5.104 -3.024 15.509 1.00 94.94 84 GLU A C 1
ATOM 700 O O . GLU A 1 84 ? 5.040 -4.082 14.883 1.00 94.94 84 GLU A O 1
ATOM 705 N N . PHE A 1 85 ? 4.725 -1.868 14.953 1.00 94.12 85 PHE A N 1
ATOM 706 C CA . PHE A 1 85 ? 4.206 -1.794 13.579 1.00 94.12 85 PHE A CA 1
ATOM 707 C C . PHE A 1 85 ? 5.231 -2.276 12.544 1.00 94.12 85 PHE A C 1
ATOM 709 O O . PHE A 1 85 ? 4.892 -3.045 11.647 1.00 94.12 85 PHE A O 1
ATOM 716 N N . ASN A 1 86 ? 6.508 -1.910 12.701 1.00 89.44 86 ASN A N 1
ATOM 717 C CA . ASN A 1 86 ? 7.574 -2.405 11.826 1.00 89.44 86 ASN A CA 1
ATOM 718 C C . ASN A 1 86 ? 7.789 -3.920 11.956 1.00 89.44 86 ASN A C 1
ATOM 720 O O . ASN A 1 86 ? 8.013 -4.591 10.951 1.00 89.44 86 ASN A O 1
ATOM 724 N N . LYS A 1 87 ? 7.715 -4.477 13.172 1.00 90.25 87 LYS A N 1
ATOM 725 C CA . LYS A 1 87 ? 7.778 -5.933 13.377 1.00 90.25 87 LYS A CA 1
ATOM 726 C C . LYS A 1 87 ? 6.610 -6.629 12.684 1.00 90.25 87 LYS A C 1
ATOM 728 O O . LYS A 1 87 ? 6.829 -7.651 12.045 1.00 90.25 87 LYS A O 1
ATOM 733 N N . ARG A 1 88 ? 5.407 -6.054 12.754 1.00 91.25 88 ARG A N 1
ATOM 734 C CA . ARG A 1 88 ? 4.205 -6.584 12.097 1.00 91.25 88 ARG A CA 1
ATOM 735 C C . ARG A 1 88 ? 4.324 -6.575 10.572 1.00 91.25 88 ARG A C 1
ATOM 737 O O . ARG A 1 88 ? 4.094 -7.602 9.946 1.00 91.25 88 ARG A O 1
ATOM 744 N N . ALA A 1 89 ? 4.820 -5.482 9.989 1.00 88.19 89 ALA A N 1
ATOM 745 C CA . ALA A 1 89 ? 5.134 -5.390 8.556 1.00 88.19 89 ALA A CA 1
ATOM 746 C C . ALA A 1 89 ? 6.114 -6.476 8.074 1.00 88.19 89 ALA A C 1
ATOM 748 O O . ALA A 1 89 ? 6.106 -6.892 6.915 1.00 88.19 89 ALA A O 1
ATOM 749 N N . CYS A 1 90 ? 6.965 -6.924 8.992 1.00 87.06 90 CYS A N 1
ATOM 750 C CA . CYS A 1 90 ? 7.995 -7.925 8.796 1.00 87.06 90 CYS A CA 1
ATOM 751 C C . CYS A 1 90 ? 7.526 -9.375 8.957 1.00 87.06 90 CYS A C 1
ATOM 753 O O . CYS A 1 90 ? 8.314 -10.284 8.688 1.00 87.06 90 CYS A O 1
ATOM 755 N N . VAL A 1 91 ? 6.287 -9.610 9.394 1.00 87.62 91 VAL A N 1
ATOM 756 C CA . VAL A 1 91 ? 5.712 -10.956 9.484 1.00 87.62 91 VAL A CA 1
ATOM 757 C C . VAL A 1 91 ? 5.388 -11.460 8.080 1.00 87.62 91 VAL A C 1
ATOM 759 O O . VAL A 1 91 ? 4.930 -10.707 7.220 1.00 87.62 91 VAL A O 1
ATOM 762 N N . GLU A 1 92 ? 5.695 -12.729 7.815 1.00 85.62 92 GLU A N 1
ATOM 763 C CA . GLU A 1 92 ? 5.374 -13.361 6.536 1.00 85.62 92 GLU A CA 1
ATOM 764 C C . GLU A 1 92 ? 3.867 -13.585 6.443 1.00 85.62 92 GLU A C 1
ATOM 766 O O . GLU A 1 92 ? 3.267 -14.226 7.309 1.00 85.62 92 GLU A O 1
ATOM 771 N N . MET A 1 93 ? 3.252 -13.036 5.396 1.00 89.06 93 MET A N 1
ATOM 772 C CA . MET A 1 93 ? 1.842 -13.265 5.114 1.00 89.06 93 MET A CA 1
ATOM 773 C C . MET A 1 93 ? 1.683 -14.600 4.396 1.00 89.06 93 MET A C 1
ATOM 775 O O . MET A 1 93 ? 2.285 -14.829 3.346 1.00 89.06 93 MET A O 1
ATOM 779 N N . LYS A 1 94 ? 0.825 -15.468 4.939 1.00 91.19 94 LYS A N 1
ATOM 780 C CA . LYS A 1 94 ? 0.325 -16.619 4.184 1.00 91.19 94 LYS A CA 1
ATOM 781 C C . LYS A 1 94 ? -0.386 -16.091 2.942 1.00 91.19 94 LYS A C 1
ATOM 783 O O . LYS A 1 94 ? -1.233 -15.214 3.058 1.00 91.19 94 LYS A O 1
ATOM 788 N N . TRP A 1 95 ? -0.028 -16.614 1.776 1.00 91.31 95 TRP A N 1
ATOM 789 C CA . TRP A 1 95 ? -0.528 -16.085 0.507 1.00 91.31 95 TRP A CA 1
ATOM 790 C C . TRP A 1 95 ? -1.541 -16.992 -0.185 1.00 91.31 95 TRP A C 1
ATOM 792 O O . TRP A 1 95 ? -2.394 -16.505 -0.921 1.00 91.31 95 TRP A O 1
ATOM 802 N N . LYS A 1 96 ? -1.433 -18.307 0.026 1.00 94.81 96 LYS A N 1
ATOM 803 C CA . LYS A 1 96 ? -2.270 -19.288 -0.657 1.00 94.81 96 LYS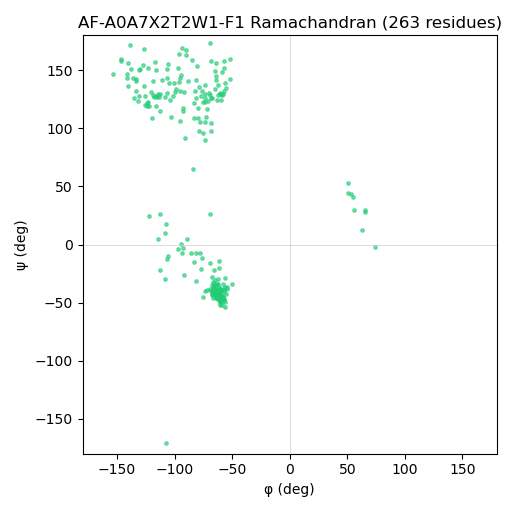 A CA 1
ATOM 804 C C . LYS A 1 96 ? -3.640 -19.357 0.008 1.00 94.81 96 LYS A C 1
ATOM 806 O O . LYS A 1 96 ? -3.720 -19.746 1.171 1.00 94.81 96 LYS A O 1
ATOM 811 N N . ASP A 1 97 ? -4.675 -19.004 -0.748 1.00 95.19 97 ASP A N 1
ATOM 812 C CA . ASP A 1 97 ? -6.084 -19.060 -0.347 1.00 95.19 97 ASP A CA 1
ATOM 813 C C . ASP A 1 97 ? -6.337 -18.318 0.983 1.00 95.19 97 ASP A C 1
ATOM 815 O O . ASP A 1 97 ? -6.969 -18.838 1.899 1.00 95.19 97 ASP A O 1
ATOM 819 N N . CYS A 1 98 ? -5.732 -17.133 1.125 1.00 94.25 98 CYS A N 1
ATOM 820 C CA . CYS A 1 98 ? -5.763 -16.312 2.335 1.00 94.25 98 CYS A CA 1
ATOM 821 C C . CYS A 1 98 ? -5.890 -14.823 1.989 1.00 94.25 98 CYS A C 1
ATOM 823 O O . CYS A 1 98 ? -5.435 -14.376 0.935 1.00 94.25 98 CYS A O 1
ATOM 825 N N . ASN A 1 99 ? -6.418 -14.041 2.936 1.00 94.50 99 ASN A N 1
ATOM 826 C CA . ASN A 1 99 ? -6.387 -12.581 2.868 1.00 94.50 99 ASN A CA 1
ATOM 827 C C . ASN A 1 99 ? -4.944 -12.059 2.878 1.00 94.50 99 ASN A C 1
ATOM 829 O O . ASN A 1 99 ? -4.105 -12.506 3.661 1.00 94.50 99 ASN A O 1
ATOM 833 N N . LEU A 1 100 ? -4.680 -11.073 2.023 1.00 94.81 100 LEU A N 1
ATOM 834 C CA . LEU A 1 100 ? -3.355 -10.493 1.794 1.00 94.81 100 LEU A CA 1
ATOM 835 C C . LEU A 1 100 ? -3.205 -9.086 2.396 1.00 94.81 100 LEU A C 1
ATOM 837 O O . LEU A 1 100 ? -2.304 -8.337 2.024 1.00 94.81 100 LEU A O 1
ATOM 841 N N . ILE A 1 101 ? -4.086 -8.724 3.326 1.00 95.50 101 ILE A N 1
ATOM 842 C CA . ILE A 1 101 ? -4.071 -7.467 4.074 1.00 95.50 101 ILE A CA 1
ATOM 843 C C . ILE A 1 101 ? -4.358 -7.746 5.549 1.00 95.50 101 ILE A C 1
ATOM 845 O O . ILE A 1 101 ? -5.158 -8.612 5.899 1.00 95.50 101 ILE A O 1
ATOM 849 N N . ASP A 1 102 ? -3.689 -6.993 6.406 1.00 95.56 102 ASP A N 1
ATOM 850 C CA . ASP A 1 102 ? -3.792 -7.032 7.853 1.00 95.56 102 ASP A CA 1
ATOM 851 C C . ASP A 1 102 ? -3.952 -5.597 8.364 1.00 95.56 102 ASP A C 1
ATOM 853 O O . ASP A 1 102 ? -3.153 -4.709 8.059 1.00 95.56 102 ASP A O 1
ATOM 857 N N . VAL A 1 103 ? -5.033 -5.363 9.101 1.00 97.69 103 VAL A N 1
ATOM 858 C CA . VAL A 1 103 ? -5.448 -4.041 9.572 1.00 97.69 103 VAL A CA 1
ATOM 859 C C . VAL A 1 103 ? -5.621 -4.112 11.077 1.00 97.69 103 VAL A C 1
ATOM 861 O O . VAL A 1 103 ? -6.364 -4.961 11.568 1.00 97.69 103 VAL A O 1
ATOM 864 N N . VAL A 1 104 ? -4.984 -3.195 11.803 1.00 97.94 104 VAL A N 1
ATOM 865 C CA . VAL A 1 104 ? -5.140 -3.083 13.257 1.00 97.94 104 VAL A CA 1
ATOM 866 C C . VAL A 1 104 ? -5.370 -1.657 13.708 1.00 97.94 104 VAL A C 1
ATOM 868 O O . VAL A 1 104 ? -4.728 -0.716 13.234 1.00 97.94 104 VAL A O 1
ATOM 871 N N . ILE A 1 105 ? -6.260 -1.513 14.682 1.00 98.56 105 ILE A N 1
ATOM 872 C CA . ILE A 1 105 ? -6.460 -0.267 15.415 1.00 98.56 105 ILE A CA 1
ATOM 873 C C . ILE A 1 105 ? -5.617 -0.355 16.686 1.00 98.56 105 ILE A C 1
ATOM 875 O O . ILE A 1 105 ? -5.665 -1.353 17.395 1.00 98.56 105 ILE A O 1
ATOM 879 N N . ALA A 1 106 ? -4.847 0.677 16.997 1.00 98.25 106 ALA A N 1
ATOM 880 C CA . ALA A 1 106 ? -4.076 0.772 18.226 1.00 98.25 106 ALA A CA 1
ATOM 881 C C . ALA A 1 106 ? -4.558 1.964 19.051 1.00 98.25 106 ALA A C 1
ATOM 883 O O . ALA A 1 106 ? -4.585 3.094 18.557 1.00 98.25 106 ALA A O 1
ATOM 884 N N . LYS A 1 107 ? -4.893 1.725 20.317 1.00 98.06 107 LYS A N 1
ATOM 885 C CA . LYS A 1 107 ? -4.965 2.786 21.326 1.00 98.06 107 LYS A CA 1
ATOM 886 C C . LYS A 1 107 ? -3.538 3.184 21.674 1.00 98.06 107 LYS A C 1
ATOM 888 O O . LYS A 1 107 ? -2.707 2.313 21.921 1.00 98.06 107 LYS A O 1
ATOM 893 N N . VAL A 1 108 ? -3.240 4.473 21.636 1.00 97.06 108 VAL A N 1
ATOM 894 C CA . VAL A 1 108 ? -1.894 5.013 21.866 1.00 97.06 108 VAL A CA 1
ATOM 895 C C . VAL A 1 108 ? -1.953 6.090 22.961 1.00 97.06 108 VAL A C 1
ATOM 897 O O . VAL A 1 108 ? -3.056 6.502 23.337 1.00 97.06 108 VAL A O 1
ATOM 900 N N . PRO A 1 109 ? -0.809 6.552 23.508 1.00 96.00 109 PRO A N 1
ATOM 901 C CA . PRO A 1 109 ? -0.801 7.551 24.574 1.00 96.00 109 PRO A CA 1
ATOM 902 C C . PRO A 1 109 ? -1.617 8.802 24.248 1.00 96.00 109 PRO A C 1
ATOM 904 O O . PRO A 1 109 ? -1.860 9.125 23.084 1.00 96.00 109 PRO A O 1
ATOM 907 N N . GLU A 1 110 ? -1.994 9.533 25.298 1.00 92.62 110 GLU A N 1
ATOM 908 C CA . GLU A 1 110 ? -2.860 10.719 25.210 1.00 92.62 110 GLU A CA 1
ATOM 909 C C . GLU A 1 110 ? -4.289 10.392 24.733 1.00 92.62 110 GLU A C 1
ATOM 911 O O . GLU A 1 110 ? -4.948 11.246 24.147 1.00 92.62 110 GLU A O 1
ATOM 916 N N . ASN A 1 111 ? -4.774 9.166 24.992 1.00 90.00 111 ASN A N 1
ATOM 917 C CA . ASN A 1 111 ? -6.096 8.671 24.573 1.00 90.00 111 ASN A CA 1
ATOM 918 C C . ASN A 1 111 ? -6.342 8.773 23.060 1.00 90.00 111 ASN A C 1
ATOM 920 O O . ASN A 1 111 ? -7.479 8.926 22.615 1.00 90.00 111 ASN A O 1
ATOM 924 N N . ARG A 1 112 ? -5.279 8.684 22.258 1.00 95.12 112 ARG A N 1
ATOM 925 C CA . ARG A 1 112 ? -5.378 8.761 20.800 1.00 95.12 112 ARG A CA 1
ATOM 926 C C . ARG A 1 112 ? -5.497 7.384 20.171 1.00 95.12 112 ARG A C 1
ATOM 928 O O . ARG A 1 112 ? -5.276 6.347 20.798 1.00 95.12 112 ARG A O 1
ATOM 935 N N . VAL A 1 113 ? -5.809 7.397 18.881 1.00 97.56 113 VAL A N 1
ATOM 936 C CA . VAL A 1 113 ? -5.910 6.201 18.051 1.00 97.56 113 VAL A CA 1
ATOM 937 C C . VAL A 1 113 ? -4.887 6.273 16.922 1.00 97.56 113 VAL A C 1
ATOM 939 O O . VAL A 1 113 ? -4.661 7.323 16.316 1.00 97.56 113 VAL A O 1
ATOM 942 N N . ALA A 1 114 ? -4.276 5.135 16.620 1.00 97.69 114 ALA A N 1
ATOM 943 C CA . ALA A 1 114 ? -3.512 4.916 15.405 1.00 97.69 114 ALA A CA 1
ATOM 944 C C . ALA A 1 114 ? -4.084 3.717 14.643 1.00 97.69 114 ALA A C 1
ATOM 946 O O . ALA A 1 114 ? -4.649 2.797 15.226 1.00 97.69 114 ALA A O 1
ATOM 947 N N . LEU A 1 115 ? -3.929 3.724 13.328 1.00 97.69 115 LEU A N 1
ATOM 948 C CA . LEU A 1 115 ? -4.300 2.632 12.437 1.00 97.69 115 LEU A CA 1
ATOM 949 C C . LEU A 1 115 ? -3.030 2.150 11.750 1.00 97.69 115 LEU A C 1
ATOM 951 O O . LEU A 1 115 ? -2.303 2.971 11.195 1.00 97.69 115 LEU A O 1
ATOM 955 N N . CYS A 1 116 ? -2.758 0.850 11.788 1.00 97.31 116 CYS A N 1
ATOM 956 C CA . CYS A 1 116 ? -1.667 0.225 11.048 1.00 97.31 116 CYS A CA 1
ATOM 957 C C . CYS A 1 116 ? -2.257 -0.724 10.006 1.00 97.31 116 CYS A C 1
ATOM 959 O O . CYS A 1 116 ? -3.124 -1.539 10.321 1.00 97.31 116 CYS A O 1
ATOM 961 N N . VAL A 1 117 ? -1.798 -0.583 8.767 1.00 96.88 117 VAL A N 1
ATOM 962 C CA . VAL A 1 117 ? -2.224 -1.394 7.630 1.00 96.88 117 VAL A CA 1
ATOM 963 C C . VAL A 1 117 ? -0.985 -1.991 6.998 1.00 96.88 117 VAL A C 1
ATOM 965 O O . VAL A 1 117 ? -0.099 -1.262 6.545 1.00 96.88 117 VAL A O 1
ATOM 968 N N . VAL A 1 118 ? -0.941 -3.314 6.963 1.00 95.25 118 VAL A N 1
ATOM 969 C CA . VAL A 1 118 ? 0.066 -4.091 6.252 1.00 95.25 118 VAL A CA 1
ATOM 970 C C . VAL A 1 118 ? -0.642 -4.796 5.108 1.00 95.25 118 VAL A C 1
ATOM 972 O O . VAL A 1 118 ? -1.666 -5.431 5.316 1.00 95.25 118 VAL A O 1
ATOM 975 N N . VAL A 1 119 ? -0.116 -4.693 3.896 1.00 95.00 119 VAL A N 1
ATOM 976 C CA . VAL A 1 119 ? -0.668 -5.371 2.719 1.00 95.00 119 VAL A CA 1
ATOM 977 C C . VAL A 1 119 ? 0.455 -6.035 1.945 1.00 95.00 119 VAL A C 1
ATOM 979 O O . VAL A 1 119 ? 1.546 -5.473 1.832 1.00 95.00 119 VAL A O 1
ATOM 982 N N . ASN A 1 120 ? 0.203 -7.218 1.399 1.00 93.19 120 ASN A N 1
ATOM 983 C CA . ASN A 1 120 ? 1.110 -7.813 0.436 1.00 93.19 120 ASN A CA 1
ATOM 984 C C . ASN A 1 120 ? 1.094 -6.968 -0.846 1.00 93.19 120 ASN A C 1
ATOM 986 O O . ASN A 1 120 ? 0.042 -6.728 -1.441 1.00 93.19 120 ASN A O 1
ATOM 990 N N . HIS A 1 121 ? 2.272 -6.535 -1.283 1.00 91.31 121 HIS A N 1
ATOM 991 C CA . HIS A 1 121 ? 2.468 -5.625 -2.409 1.00 91.31 121 HIS A CA 1
ATOM 992 C C . HIS A 1 121 ? 1.939 -6.200 -3.741 1.00 91.31 121 HIS A C 1
ATOM 994 O O . HIS A 1 121 ? 1.770 -5.460 -4.707 1.00 91.31 121 HIS A O 1
ATOM 1000 N N . VAL A 1 122 ? 1.654 -7.508 -3.806 1.00 91.75 122 VAL A N 1
ATOM 1001 C CA . VAL A 1 122 ? 1.059 -8.158 -4.983 1.00 91.75 122 VAL A CA 1
ATOM 1002 C C . VAL A 1 122 ? -0.387 -7.725 -5.261 1.00 91.75 122 VAL A C 1
ATOM 1004 O O . VAL A 1 122 ? -0.794 -7.751 -6.417 1.00 91.75 122 VAL A O 1
ATOM 1007 N N . ILE A 1 123 ? -1.159 -7.316 -4.241 1.00 93.19 123 ILE A N 1
ATOM 1008 C CA . ILE A 1 123 ? -2.569 -6.899 -4.415 1.00 93.19 123 ILE A CA 1
ATOM 1009 C C . ILE A 1 123 ? -2.793 -5.389 -4.298 1.00 93.19 123 ILE A C 1
ATOM 1011 O O . ILE A 1 123 ? -3.877 -4.907 -4.622 1.00 93.19 123 ILE A O 1
ATOM 1015 N N . ALA A 1 124 ? -1.805 -4.637 -3.812 1.00 93.50 124 ALA A N 1
ATOM 1016 C CA . ALA A 1 124 ? -1.923 -3.196 -3.642 1.00 93.50 124 ALA A CA 1
ATOM 1017 C C . ALA A 1 124 ? -0.560 -2.503 -3.698 1.00 93.50 124 ALA A C 1
ATOM 1019 O O . ALA A 1 124 ? 0.447 -3.022 -3.216 1.00 93.50 124 ALA A O 1
ATOM 1020 N N . ASP A 1 125 ? -0.560 -1.286 -4.227 1.00 92.25 125 ASP A N 1
ATOM 1021 C CA . ASP A 1 125 ? 0.544 -0.341 -4.146 1.00 92.25 125 ASP A CA 1
ATOM 1022 C C . ASP A 1 125 ? 0.207 0.816 -3.179 1.00 92.25 125 ASP A C 1
ATOM 1024 O O . ASP A 1 125 ? -0.792 0.799 -2.450 1.00 92.25 125 ASP A O 1
ATOM 1028 N N . ALA A 1 126 ? 1.053 1.849 -3.155 1.00 89.69 126 ALA A N 1
ATOM 1029 C CA . ALA A 1 126 ? 0.814 3.029 -2.327 1.00 89.69 126 ALA A CA 1
ATOM 1030 C C . ALA A 1 126 ? -0.477 3.784 -2.711 1.00 89.69 126 ALA A C 1
ATOM 1032 O O . ALA A 1 126 ? -1.112 4.397 -1.844 1.00 89.69 126 ALA A O 1
ATOM 1033 N N . TRP A 1 127 ? -0.887 3.739 -3.983 1.00 91.56 127 TRP A N 1
ATOM 1034 C CA . TRP A 1 127 ? -2.112 4.385 -4.446 1.00 91.56 127 TRP A CA 1
ATOM 1035 C C . TRP A 1 127 ? -3.351 3.598 -4.016 1.00 91.56 127 TRP A C 1
ATOM 1037 O O . TRP A 1 127 ? -4.268 4.179 -3.436 1.00 91.56 127 TRP A O 1
ATOM 1047 N N . GLY A 1 128 ? -3.342 2.273 -4.180 1.00 93.25 128 GLY A N 1
ATOM 1048 C CA . GLY A 1 128 ? -4.398 1.379 -3.701 1.00 93.25 128 GLY A CA 1
ATOM 1049 C C . GLY A 1 128 ? -4.626 1.501 -2.192 1.00 93.25 128 GLY A C 1
ATOM 1050 O O . GLY A 1 128 ? -5.769 1.602 -1.742 1.00 93.25 128 GLY A O 1
ATOM 1051 N N . LEU A 1 129 ? -3.549 1.609 -1.406 1.00 94.19 129 LEU A N 1
ATOM 1052 C CA . LEU A 1 129 ? -3.658 1.925 0.021 1.00 94.19 129 LEU A CA 1
ATOM 1053 C C . LEU A 1 129 ? -4.274 3.307 0.263 1.00 94.19 129 LEU A C 1
ATOM 1055 O O . LEU A 1 129 ? -5.114 3.450 1.143 1.00 94.19 129 LEU A O 1
ATOM 1059 N N . THR A 1 130 ? -3.907 4.325 -0.517 1.00 93.75 130 THR A N 1
ATOM 1060 C CA . THR A 1 130 ? -4.509 5.664 -0.390 1.00 93.75 130 THR A CA 1
ATOM 1061 C C . THR A 1 130 ? -6.015 5.631 -0.667 1.00 93.75 130 THR A C 1
ATOM 1063 O O . THR A 1 130 ? -6.779 6.244 0.081 1.00 93.75 130 THR A O 1
ATOM 1066 N N . VAL A 1 131 ? -6.454 4.873 -1.679 1.00 95.62 131 VAL A N 1
ATOM 1067 C CA . VAL A 1 131 ? -7.877 4.649 -1.983 1.00 95.62 131 VAL A CA 1
ATOM 1068 C C . VAL A 1 131 ? -8.583 3.977 -0.808 1.00 95.62 131 VAL A C 1
ATO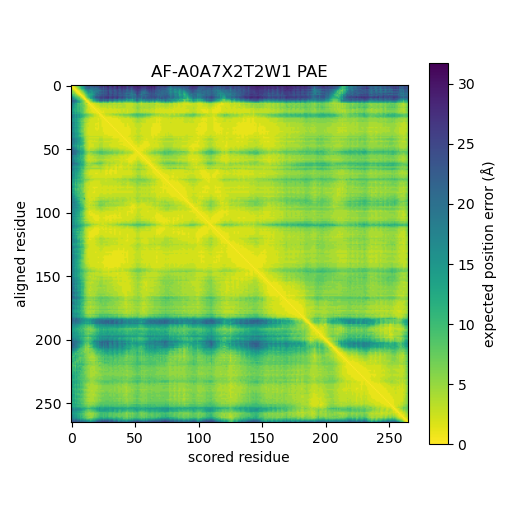M 1070 O O . VAL A 1 131 ? -9.594 4.497 -0.349 1.00 95.62 131 VAL A O 1
ATOM 1073 N N . PHE A 1 132 ? -8.032 2.882 -0.274 1.00 97.25 132 PHE A N 1
ATOM 1074 C CA . PHE A 1 132 ? -8.603 2.188 0.886 1.00 97.25 132 PHE A CA 1
ATOM 1075 C C . PHE A 1 132 ? -8.750 3.104 2.106 1.00 97.25 132 PHE A C 1
ATOM 1077 O O . PHE A 1 132 ? -9.806 3.146 2.734 1.00 97.25 132 PHE A O 1
ATOM 1084 N N . MET A 1 133 ? -7.704 3.863 2.431 1.00 96.31 133 MET A N 1
ATOM 1085 C CA . MET A 1 133 ? -7.710 4.729 3.609 1.00 96.31 133 MET A CA 1
ATOM 1086 C C . MET A 1 133 ? -8.679 5.898 3.447 1.00 96.31 133 MET A C 1
ATOM 1088 O O . MET A 1 133 ? -9.383 6.240 4.394 1.00 96.31 133 MET A O 1
ATOM 1092 N N . LYS A 1 134 ? -8.749 6.494 2.252 1.00 96.75 134 LYS A N 1
ATOM 1093 C CA . LYS A 1 134 ? -9.738 7.530 1.943 1.00 96.75 134 LYS A CA 1
ATOM 1094 C C . LYS A 1 134 ? -11.159 6.983 2.095 1.00 96.75 134 LYS A C 1
ATOM 1096 O O . LYS A 1 134 ? -11.961 7.594 2.793 1.00 96.75 134 LYS A O 1
ATOM 1101 N N . ASP A 1 135 ? -11.424 5.818 1.511 1.00 98.31 135 ASP A N 1
ATOM 1102 C CA . ASP A 1 135 ? -12.718 5.138 1.576 1.00 98.31 135 ASP A CA 1
ATOM 1103 C C . ASP A 1 135 ? -13.160 4.888 3.023 1.00 98.31 135 ASP A C 1
ATOM 1105 O O . ASP A 1 135 ? -14.250 5.289 3.431 1.00 98.31 135 ASP A O 1
ATOM 1109 N N . ALA A 1 136 ? -12.264 4.321 3.837 1.00 98.12 136 ALA A N 1
ATOM 1110 C CA . ALA A 1 136 ? -12.524 4.037 5.244 1.00 98.12 136 ALA A CA 1
ATOM 1111 C C . ALA A 1 136 ? -12.836 5.296 6.058 1.00 98.12 136 ALA A C 1
ATOM 1113 O O . ALA A 1 136 ? -13.713 5.266 6.922 1.00 98.12 136 ALA A O 1
ATOM 1114 N N . LEU A 1 137 ? -12.159 6.412 5.780 1.00 97.44 137 LEU A N 1
ATOM 1115 C CA . LEU A 1 137 ? -12.423 7.678 6.462 1.00 97.44 137 LEU A CA 1
ATOM 1116 C C . LEU A 1 137 ? -13.736 8.321 6.006 1.00 97.44 137 LEU A C 1
ATOM 1118 O O . LEU A 1 137 ? -14.482 8.821 6.845 1.00 97.44 137 LEU A O 1
ATOM 1122 N N . GLU A 1 138 ? -14.065 8.281 4.716 1.00 98.19 138 GLU A N 1
ATOM 1123 C CA . GLU A 1 138 ? -15.340 8.806 4.205 1.00 98.19 138 GLU A CA 1
ATOM 1124 C C . GLU A 1 138 ? -16.536 7.987 4.718 1.00 98.19 138 GLU A C 1
ATOM 1126 O O . GLU A 1 138 ? -17.553 8.555 5.133 1.00 98.19 138 GLU A O 1
ATOM 1131 N N . VAL A 1 139 ? -16.399 6.658 4.784 1.00 98.69 139 VAL A N 1
ATOM 1132 C CA . VAL A 1 139 ? -17.385 5.774 5.424 1.00 98.69 139 VAL A CA 1
ATOM 1133 C C . VAL A 1 139 ? -17.509 6.098 6.910 1.00 98.69 139 VAL A C 1
ATOM 1135 O O . VAL A 1 139 ? -18.625 6.249 7.400 1.00 98.69 139 VAL A O 1
ATOM 1138 N N . TYR A 1 140 ? -16.393 6.250 7.629 1.00 98.50 140 TYR A N 1
ATOM 1139 C CA . TYR A 1 140 ? -16.407 6.610 9.051 1.00 98.50 140 TYR A CA 1
ATOM 1140 C C . TYR A 1 140 ? -17.162 7.919 9.301 1.00 98.50 140 TYR A C 1
ATOM 1142 O O . TYR A 1 140 ? -18.031 7.969 10.171 1.00 98.50 140 TYR A O 1
ATOM 1150 N N . LEU A 1 141 ? -16.874 8.961 8.515 1.00 97.94 141 LEU A N 1
ATOM 1151 C CA . LEU A 1 141 ? -17.555 10.252 8.620 1.00 97.94 141 LEU A CA 1
ATOM 1152 C C . LEU A 1 141 ? -19.057 10.121 8.343 1.00 97.94 141 LEU A C 1
ATOM 1154 O O . LEU A 1 141 ? -19.859 10.667 9.097 1.00 97.94 141 LEU A O 1
ATOM 1158 N N . SER A 1 142 ? -19.436 9.348 7.324 1.00 98.31 142 SER A N 1
ATOM 1159 C CA . SER A 1 142 ? -20.843 9.117 6.978 1.00 98.31 142 SER A CA 1
ATOM 1160 C C . SER A 1 142 ? -21.589 8.386 8.096 1.00 98.31 142 SER A C 1
ATOM 1162 O O . SER A 1 142 ? -22.660 8.826 8.508 1.00 98.31 142 SER A O 1
ATOM 1164 N N . LEU A 1 143 ? -20.987 7.336 8.667 1.00 98.31 143 LEU A N 1
ATOM 1165 C CA . LEU A 1 143 ? -21.551 6.612 9.811 1.00 98.31 143 LEU A CA 1
ATOM 1166 C C . LEU A 1 143 ? -21.687 7.506 11.048 1.00 98.31 143 LEU A C 1
ATOM 1168 O O . LEU A 1 143 ? -22.714 7.466 11.723 1.00 98.31 143 LEU A O 1
ATOM 1172 N N . ARG A 1 144 ? -20.669 8.325 11.338 1.00 97.62 144 ARG A N 1
ATOM 1173 C CA . ARG A 1 144 ? -20.664 9.250 12.481 1.00 97.62 144 ARG A CA 1
ATOM 1174 C C . ARG A 1 144 ? -21.741 10.328 12.359 1.00 97.62 144 ARG A C 1
ATOM 1176 O O . ARG A 1 144 ? -22.298 10.751 13.365 1.00 97.62 144 ARG A O 1
ATOM 1183 N N . GLU A 1 145 ? -22.020 10.778 11.140 1.00 97.31 145 GLU A N 1
ATOM 1184 C CA . GLU A 1 145 ? -23.003 11.829 10.853 1.00 97.31 145 GLU A CA 1
ATOM 1185 C C . GLU A 1 145 ? -24.405 11.283 10.538 1.00 97.31 145 GLU A C 1
ATOM 1187 O O . GLU A 1 145 ? -25.327 12.071 10.333 1.00 97.31 145 GLU A O 1
ATOM 1192 N N . GLY A 1 146 ? -24.583 9.957 10.496 1.00 97.00 146 GLY A N 1
ATOM 1193 C CA . GLY A 1 146 ? -25.854 9.324 10.130 1.00 97.00 146 GLY A CA 1
ATOM 1194 C C . GLY A 1 146 ? -26.267 9.572 8.675 1.00 97.00 146 GLY A C 1
ATOM 1195 O O . GLY A 1 146 ? -27.458 9.654 8.385 1.00 97.00 146 GLY A O 1
ATOM 1196 N N . LYS A 1 147 ? -25.292 9.738 7.775 1.00 97.25 147 LYS A N 1
ATOM 1197 C CA . LYS A 1 147 ? -25.491 9.950 6.334 1.00 97.25 147 LYS A CA 1
ATOM 1198 C C . LYS A 1 147 ? -25.371 8.640 5.559 1.00 97.25 147 LYS A C 1
ATOM 1200 O O . LYS A 1 147 ? -24.807 7.660 6.049 1.00 97.25 147 LYS A O 1
ATOM 1205 N N . ASP A 1 148 ? -25.860 8.657 4.323 1.00 97.62 148 ASP A N 1
ATOM 1206 C CA . ASP A 1 148 ? -25.648 7.565 3.377 1.00 97.62 148 ASP A CA 1
ATOM 1207 C C . ASP A 1 148 ? -24.155 7.327 3.128 1.00 97.62 148 ASP A C 1
ATOM 1209 O O . ASP A 1 148 ? -23.338 8.250 3.167 1.00 97.62 148 ASP A O 1
ATOM 1213 N N . LEU A 1 149 ? -23.800 6.067 2.867 1.00 97.75 149 LEU A N 1
ATOM 1214 C CA . LEU A 1 149 ? -22.425 5.697 2.552 1.00 97.75 149 LEU A CA 1
ATOM 1215 C C . LEU A 1 149 ? -21.972 6.358 1.243 1.00 97.75 149 LEU A C 1
ATOM 1217 O O . LEU A 1 149 ? -22.763 6.442 0.300 1.00 97.75 149 LEU A O 1
ATOM 1221 N N . PRO A 1 150 ? -20.690 6.755 1.138 1.00 96.88 150 PRO A N 1
ATOM 1222 C CA . PRO A 1 150 ? -20.161 7.272 -0.112 1.00 96.88 150 PRO A CA 1
ATOM 1223 C C . PRO A 1 150 ? -20.187 6.172 -1.175 1.00 96.88 150 PRO A C 1
ATOM 1225 O O . PRO A 1 150 ? -20.157 4.971 -0.856 1.00 96.88 150 PRO A O 1
ATOM 1228 N N . GLU A 1 151 ? -20.208 6.591 -2.441 1.00 96.56 151 GLU A N 1
ATOM 1229 C CA . GLU A 1 151 ? -20.073 5.673 -3.567 1.00 96.56 151 GLU A CA 1
ATOM 1230 C C . GLU A 1 151 ? -18.839 4.785 -3.387 1.00 96.56 151 GLU A C 1
ATOM 1232 O O . GLU A 1 151 ? -17.803 5.206 -2.870 1.00 96.56 151 GLU A O 1
ATOM 1237 N N . LYS A 1 152 ? -18.966 3.517 -3.783 1.00 95.38 152 LYS A N 1
ATOM 1238 C CA . LYS A 1 152 ? -17.850 2.579 -3.691 1.00 95.38 152 LYS A CA 1
ATOM 1239 C C . LYS A 1 152 ? -16.707 3.014 -4.622 1.00 95.38 152 LYS A C 1
ATOM 1241 O O . LYS A 1 152 ? -16.987 3.535 -5.707 1.00 95.38 152 LYS A O 1
ATOM 1246 N N . PRO A 1 153 ? -15.443 2.726 -4.268 1.00 95.25 153 PRO A N 1
ATOM 1247 C CA . PRO A 1 153 ? -14.322 2.955 -5.166 1.00 95.25 153 PRO A CA 1
ATOM 1248 C C . PRO A 1 153 ? -14.496 2.215 -6.496 1.00 95.25 153 PRO A C 1
ATOM 1250 O O . PRO A 1 153 ? -15.222 1.219 -6.593 1.00 95.25 153 PRO A O 1
ATOM 1253 N N . ALA A 1 154 ? -13.807 2.701 -7.530 1.00 93.19 154 ALA A N 1
ATOM 1254 C CA . ALA A 1 154 ? -13.793 2.041 -8.826 1.00 93.19 154 ALA A CA 1
ATOM 1255 C C . ALA A 1 154 ? -13.334 0.581 -8.681 1.00 93.19 154 ALA A C 1
ATOM 1257 O O . ALA A 1 154 ? -12.370 0.278 -7.979 1.00 93.19 154 ALA A O 1
ATOM 1258 N N . SER A 1 155 ? -14.047 -0.327 -9.346 1.00 93.69 155 SER A N 1
ATOM 1259 C CA . SER A 1 155 ? -13.739 -1.754 -9.286 1.00 93.69 155 SER A CA 1
ATOM 1260 C C . SER A 1 155 ? -12.430 -2.049 -10.011 1.00 93.69 155 SER A C 1
ATOM 1262 O O . SER A 1 155 ? -12.277 -1.713 -11.186 1.00 93.69 155 SER A O 1
ATOM 1264 N N . PHE A 1 156 ? -11.523 -2.749 -9.332 1.00 92.25 156 PHE A N 1
ATOM 1265 C CA . PHE A 1 156 ? -10.282 -3.233 -9.934 1.00 92.25 156 PHE A CA 1
ATOM 1266 C C . PHE A 1 156 ? -10.530 -4.287 -11.025 1.00 92.25 156 PHE A C 1
ATOM 1268 O O . PHE A 1 156 ? -9.717 -4.443 -11.930 1.00 92.25 156 PHE A O 1
ATOM 1275 N N . LEU A 1 157 ? -11.686 -4.963 -11.010 1.00 91.50 157 LEU A N 1
ATOM 1276 C CA . LEU A 1 157 ? -12.059 -5.902 -12.072 1.00 91.50 157 LEU A CA 1
ATOM 1277 C C . LEU A 1 157 ? -12.191 -5.206 -13.430 1.00 91.50 157 LEU A C 1
ATOM 1279 O O . LEU A 1 157 ? -11.809 -5.785 -14.439 1.00 91.50 157 LEU A O 1
ATOM 1283 N N . LYS A 1 158 ? -12.645 -3.945 -13.460 1.00 93.00 158 LYS A N 1
ATOM 1284 C CA . LYS A 1 158 ? -12.688 -3.161 -14.705 1.00 93.00 158 LYS A CA 1
ATOM 1285 C C . LYS A 1 158 ? -11.290 -2.913 -15.266 1.00 93.00 158 LYS A C 1
ATOM 1287 O O . LYS A 1 158 ? -11.100 -3.020 -16.469 1.00 93.00 158 LYS A O 1
ATOM 1292 N N . VAL A 1 159 ? -10.319 -2.648 -14.391 1.00 91.62 159 VAL A N 1
ATOM 1293 C CA . VAL A 1 159 ? -8.912 -2.488 -14.783 1.00 91.62 159 VAL A CA 1
ATOM 1294 C C . VAL A 1 159 ? -8.378 -3.796 -15.368 1.00 91.62 159 VAL A C 1
ATOM 1296 O O . VAL A 1 159 ? -7.754 -3.778 -16.420 1.00 91.62 159 VAL A O 1
ATOM 1299 N N . ILE A 1 160 ? -8.690 -4.942 -14.750 1.00 91.12 160 ILE A N 1
ATOM 1300 C CA . ILE A 1 160 ? -8.316 -6.260 -15.291 1.00 91.12 160 ILE A CA 1
ATOM 1301 C C . ILE A 1 160 ? -8.947 -6.491 -16.673 1.00 91.12 160 ILE A C 1
ATOM 1303 O O . ILE A 1 160 ? -8.272 -6.958 -17.586 1.00 91.12 160 ILE A O 1
ATOM 1307 N N . GLU A 1 161 ? -10.228 -6.165 -16.854 1.00 93.06 161 GLU A N 1
ATOM 1308 C CA . GLU A 1 161 ? -10.904 -6.296 -18.151 1.00 93.06 161 GLU A CA 1
ATOM 1309 C C . GLU A 1 161 ? -10.278 -5.407 -19.235 1.00 93.06 161 GLU A C 1
ATOM 1311 O O . GLU A 1 161 ? -10.156 -5.831 -20.386 1.00 93.06 161 GLU A O 1
ATOM 1316 N N . GLU A 1 162 ? -9.897 -4.176 -18.889 1.00 94.06 162 GLU A N 1
ATOM 1317 C CA . GLU A 1 162 ? -9.205 -3.248 -19.790 1.00 94.06 162 GLU A CA 1
ATOM 1318 C C . GLU A 1 162 ? -7.795 -3.741 -20.139 1.00 94.06 162 GLU A C 1
ATOM 1320 O O . GLU A 1 162 ? -7.427 -3.731 -21.314 1.00 94.06 162 GLU A O 1
ATOM 1325 N N . GLU A 1 163 ? -7.051 -4.265 -19.164 1.00 93.06 163 GLU A N 1
ATOM 1326 C CA . GLU A 1 163 ? -5.701 -4.807 -19.359 1.00 93.06 163 GLU A CA 1
ATOM 1327 C C . GLU A 1 163 ? -5.702 -6.060 -20.250 1.00 93.06 163 GLU A C 1
ATOM 1329 O O . GLU A 1 163 ? -4.857 -6.210 -21.136 1.00 93.06 163 GLU A O 1
ATOM 1334 N N . LEU A 1 164 ? -6.690 -6.946 -20.080 1.00 93.75 164 LEU A N 1
ATOM 1335 C CA . LEU A 1 164 ? -6.862 -8.116 -20.948 1.00 93.75 164 LEU A CA 1
ATOM 1336 C C . LEU A 1 164 ? -7.162 -7.696 -22.393 1.00 93.75 164 LEU A C 1
ATOM 1338 O O . LEU A 1 164 ? -6.560 -8.222 -23.326 1.00 93.75 164 LEU A O 1
ATOM 1342 N N . LYS A 1 165 ? -8.035 -6.697 -22.588 1.00 95.88 165 LYS A N 1
ATOM 1343 C CA . LYS A 1 165 ? -8.307 -6.136 -23.924 1.00 95.88 165 LYS A CA 1
ATOM 1344 C C . LYS A 1 165 ? -7.069 -5.485 -24.535 1.00 95.88 165 LYS A C 1
ATOM 1346 O O . LYS A 1 165 ? -6.857 -5.616 -25.738 1.00 95.88 165 LYS A O 1
ATOM 1351 N N . TYR A 1 166 ? -6.275 -4.777 -23.732 1.00 96.19 166 TYR A N 1
ATOM 1352 C CA . TYR A 1 166 ? -5.018 -4.181 -24.177 1.00 96.19 166 TYR A CA 1
ATOM 1353 C C . TYR A 1 166 ? -4.021 -5.259 -24.615 1.00 96.19 166 TYR A C 1
ATOM 1355 O O . TYR A 1 166 ? -3.478 -5.150 -25.714 1.00 96.19 166 TYR A O 1
ATOM 1363 N N . THR A 1 167 ? -3.857 -6.323 -23.824 1.00 94.62 167 THR A N 1
ATOM 1364 C CA . THR A 1 167 ? -2.928 -7.433 -24.106 1.00 94.62 167 THR A CA 1
ATOM 1365 C C . THR A 1 167 ? -3.188 -8.080 -25.472 1.00 94.62 167 THR A C 1
ATOM 1367 O O . THR A 1 167 ? -2.242 -8.404 -26.187 1.00 94.62 167 THR A O 1
ATOM 1370 N N . ASP A 1 168 ? -4.456 -8.193 -25.878 1.00 94.38 168 ASP A N 1
ATOM 1371 C CA . ASP A 1 168 ? -4.862 -8.772 -27.168 1.00 94.38 168 ASP A CA 1
ATOM 1372 C C . ASP A 1 168 ? -4.947 -7.744 -28.323 1.00 94.38 168 ASP A C 1
ATOM 1374 O O . ASP A 1 168 ? -5.370 -8.070 -29.437 1.00 94.38 168 ASP A O 1
ATOM 1378 N N . SER A 1 169 ? -4.569 -6.484 -28.089 1.00 96.81 169 SER A N 1
ATOM 1379 C CA . SER A 1 169 ? -4.746 -5.389 -29.050 1.00 96.81 169 SER A CA 1
ATOM 1380 C C . SER A 1 169 ? -3.558 -5.191 -30.001 1.00 96.81 169 SER A C 1
ATOM 1382 O O . SER A 1 169 ? -2.430 -5.605 -29.738 1.00 96.81 169 SER A O 1
ATOM 1384 N N . GLN A 1 170 ? -3.790 -4.472 -31.108 1.00 97.06 170 GLN A N 1
ATOM 1385 C CA . GLN A 1 170 ? -2.701 -3.989 -31.970 1.00 97.06 170 GLN A CA 1
ATOM 1386 C C . GLN A 1 170 ? -1.782 -3.013 -31.222 1.00 97.06 170 GLN A C 1
ATOM 1388 O O . GLN A 1 170 ? -0.575 -3.044 -31.419 1.00 97.06 170 GLN A O 1
ATOM 1393 N N . LYS A 1 171 ? -2.338 -2.216 -30.301 1.00 96.56 171 LYS A N 1
ATOM 1394 C CA . LYS A 1 171 ? -1.570 -1.257 -29.508 1.00 96.56 171 LYS A CA 1
ATOM 1395 C C . LYS A 1 171 ? -0.472 -1.938 -28.681 1.00 96.56 171 LYS A C 1
ATOM 1397 O O . LYS A 1 171 ? 0.633 -1.421 -28.634 1.00 96.56 171 LYS A O 1
ATOM 1402 N N . MET A 1 172 ? -0.744 -3.104 -28.090 1.00 97.12 172 MET A N 1
ATOM 1403 C CA . MET A 1 172 ? 0.271 -3.878 -27.360 1.00 97.12 172 MET A CA 1
ATOM 1404 C C . MET A 1 172 ? 1.440 -4.295 -28.261 1.00 97.12 172 MET A C 1
ATOM 1406 O O . MET A 1 172 ? 2.590 -4.239 -27.838 1.00 97.12 172 MET A O 1
ATOM 1410 N N . LYS A 1 173 ? 1.168 -4.661 -29.521 1.00 96.75 173 LYS A N 1
ATOM 1411 C CA . LYS A 1 173 ? 2.222 -4.986 -30.495 1.00 96.75 173 LYS A CA 1
ATOM 1412 C C . LYS A 1 173 ? 3.039 -3.754 -30.869 1.00 96.75 173 LYS A C 1
ATOM 1414 O O . LYS A 1 173 ? 4.261 -3.835 -30.900 1.00 96.75 173 LYS A O 1
ATOM 1419 N N . ASP A 1 174 ? 2.373 -2.626 -31.103 1.00 97.31 174 ASP A N 1
ATOM 1420 C CA . ASP A 1 174 ? 3.037 -1.361 -31.428 1.00 97.31 174 ASP A CA 1
ATOM 1421 C C . ASP A 1 174 ? 3.927 -0.894 -30.257 1.00 97.31 174 ASP A C 1
ATOM 1423 O O . ASP A 1 174 ? 5.076 -0.495 -30.458 1.00 97.31 174 ASP A O 1
ATOM 1427 N N . ASP A 1 175 ? 3.428 -1.002 -29.019 1.00 96.44 175 ASP A N 1
ATOM 1428 C CA . ASP A 1 175 ? 4.172 -0.669 -27.800 1.00 96.44 175 ASP A CA 1
ATOM 1429 C C . ASP A 1 175 ? 5.354 -1.653 -27.589 1.00 96.44 175 ASP A C 1
ATOM 1431 O O . ASP A 1 175 ? 6.451 -1.232 -27.211 1.00 96.44 175 ASP A O 1
ATOM 1435 N N . GLU A 1 176 ? 5.193 -2.950 -27.896 1.00 95.81 176 GLU A N 1
ATOM 1436 C CA . GLU A 1 176 ? 6.282 -3.945 -27.876 1.00 95.81 176 GLU A CA 1
ATOM 1437 C C . GLU A 1 176 ? 7.372 -3.638 -28.918 1.00 95.81 176 GLU A C 1
ATOM 1439 O O . GLU A 1 176 ? 8.564 -3.680 -28.595 1.00 95.81 176 GLU A O 1
ATOM 1444 N N . GLU A 1 177 ? 6.990 -3.323 -30.160 1.00 96.50 177 GLU A N 1
ATOM 1445 C CA . GLU A 1 177 ? 7.922 -2.944 -31.231 1.00 96.50 177 GLU A CA 1
ATOM 1446 C C . GLU A 1 177 ? 8.693 -1.673 -30.877 1.00 96.50 177 GLU A C 1
ATOM 1448 O O . GLU A 1 177 ? 9.920 -1.627 -31.025 1.00 96.50 177 GLU A O 1
ATOM 1453 N N . TYR A 1 178 ? 8.000 -0.675 -30.324 1.00 95.38 178 TYR A N 1
ATOM 1454 C CA . TYR A 1 178 ? 8.629 0.534 -29.811 1.00 95.38 178 TYR A CA 1
ATOM 1455 C C . TYR A 1 178 ? 9.693 0.203 -28.758 1.00 95.38 178 TYR A C 1
ATOM 1457 O O . TYR A 1 178 ? 10.852 0.590 -28.924 1.00 95.38 178 TYR A O 1
ATOM 1465 N N . TRP A 1 179 ? 9.359 -0.561 -27.712 1.00 92.94 179 TRP A N 1
ATOM 1466 C CA . TRP A 1 179 ? 10.327 -0.876 -26.655 1.00 92.94 179 TRP A CA 1
ATOM 1467 C C . TRP A 1 179 ? 11.493 -1.741 -27.139 1.00 92.94 179 TRP A C 1
ATOM 1469 O O . TRP A 1 179 ? 12.619 -1.538 -26.682 1.00 92.94 179 TRP A O 1
ATOM 1479 N N . LYS A 1 180 ? 11.268 -2.652 -28.095 1.00 92.69 180 LYS A N 1
ATOM 1480 C CA . LYS A 1 180 ? 12.361 -3.384 -28.757 1.00 92.69 180 LYS A CA 1
ATOM 1481 C C . LYS A 1 180 ? 13.311 -2.440 -29.486 1.00 92.69 180 LYS A C 1
ATOM 1483 O O . LYS A 1 180 ? 14.514 -2.605 -29.347 1.00 92.69 180 LYS A O 1
ATOM 1488 N N . SER A 1 181 ? 12.788 -1.436 -30.194 1.00 92.19 181 SER A N 1
ATOM 1489 C CA . SER A 1 181 ? 13.618 -0.438 -30.884 1.00 92.19 181 SER A CA 1
ATOM 1490 C C . SER A 1 181 ? 14.413 0.444 -29.913 1.00 92.19 181 SER A C 1
ATOM 1492 O O . SER A 1 181 ? 15.575 0.748 -30.164 1.00 92.19 181 SER A O 1
ATOM 1494 N N . VAL A 1 182 ? 13.822 0.800 -28.765 1.00 88.69 182 VAL A N 1
ATOM 1495 C CA . VAL A 1 182 ? 14.483 1.601 -27.718 1.00 88.69 182 VAL A CA 1
ATOM 1496 C C . VAL A 1 182 ? 15.635 0.835 -27.057 1.00 88.69 182 VAL A C 1
ATOM 1498 O O . VAL A 1 182 ? 16.620 1.445 -26.646 1.00 88.69 182 VAL A O 1
ATOM 1501 N N . PHE A 1 183 ? 15.524 -0.492 -26.954 1.00 86.69 183 PHE A N 1
ATOM 1502 C CA . PHE A 1 183 ? 16.513 -1.363 -26.311 1.00 86.69 183 PHE A CA 1
ATOM 1503 C C . PHE A 1 183 ? 17.233 -2.302 -27.293 1.00 86.69 183 PHE A C 1
ATOM 1505 O O . PHE A 1 183 ? 17.694 -3.371 -26.885 1.00 86.69 183 PHE A O 1
ATOM 1512 N N . ASP A 1 184 ? 17.338 -1.913 -28.568 1.00 85.44 184 ASP A N 1
ATOM 1513 C CA . ASP A 1 184 ? 18.047 -2.697 -29.592 1.00 85.44 184 ASP A CA 1
ATOM 1514 C C . ASP A 1 184 ? 19.555 -2.789 -29.282 1.00 85.44 184 ASP A C 1
ATOM 1516 O O . ASP A 1 184 ? 20.210 -3.806 -29.517 1.00 85.44 184 ASP A O 1
ATOM 1520 N N . GLU A 1 185 ? 20.100 -1.758 -28.629 1.00 80.31 185 GLU A N 1
ATOM 1521 C CA . GLU A 1 185 ? 21.455 -1.765 -28.086 1.00 80.31 185 GLU A CA 1
ATOM 1522 C C . GLU A 1 185 ? 21.490 -2.174 -26.607 1.00 80.31 185 GLU A C 1
ATOM 1524 O O . GLU A 1 185 ? 20.615 -1.848 -25.800 1.00 80.31 185 GLU A O 1
ATOM 1529 N N . ALA A 1 186 ? 22.558 -2.877 -26.215 1.00 70.88 186 ALA A N 1
ATOM 1530 C CA . ALA A 1 186 ? 22.744 -3.281 -24.828 1.00 70.88 186 ALA A CA 1
ATOM 1531 C C . ALA A 1 186 ? 22.820 -2.044 -23.910 1.00 70.88 186 ALA A C 1
ATOM 1533 O O . ALA A 1 186 ? 23.647 -1.158 -24.146 1.00 70.88 186 ALA A O 1
ATOM 1534 N N . PRO A 1 187 ? 22.037 -1.991 -22.815 1.00 73.31 187 PRO A N 1
ATOM 1535 C CA . PRO A 1 187 ? 21.979 -0.809 -21.976 1.00 73.31 187 PRO A CA 1
ATOM 1536 C C . PRO A 1 187 ? 23.330 -0.526 -21.325 1.00 73.31 187 PRO A C 1
ATOM 1538 O O . PRO A 1 187 ? 24.044 -1.415 -20.844 1.00 73.31 187 PRO A O 1
ATOM 1541 N N . SER A 1 188 ? 23.653 0.759 -21.252 1.00 73.88 188 SER A N 1
ATOM 1542 C CA . SER A 1 188 ? 24.850 1.249 -20.591 1.00 73.88 188 SER A CA 1
ATOM 1543 C C . SER A 1 188 ? 24.746 1.026 -19.076 1.00 73.88 188 SER A C 1
ATOM 1545 O O . SER A 1 188 ? 24.037 1.743 -18.374 1.00 73.88 188 SER A O 1
ATOM 1547 N N . TYR A 1 189 ? 25.462 0.027 -18.545 1.00 78.75 189 TYR A N 1
ATOM 1548 C CA . TYR A 1 189 ? 25.396 -0.304 -17.115 1.00 78.75 189 TYR A CA 1
ATOM 1549 C C . TYR A 1 189 ? 25.846 0.867 -16.235 1.00 78.75 189 TYR A C 1
ATOM 1551 O O . TYR A 1 189 ? 26.930 1.430 -16.439 1.00 78.75 189 TYR A O 1
ATOM 1559 N N . SER A 1 190 ? 25.037 1.193 -15.231 1.00 83.50 190 SER A N 1
ATOM 1560 C CA . SER A 1 190 ? 25.291 2.264 -14.268 1.00 83.50 190 SER A CA 1
ATOM 1561 C C . SER A 1 190 ? 25.092 1.779 -12.835 1.00 83.50 190 SER A C 1
ATOM 1563 O O . SER A 1 190 ? 24.322 0.860 -12.563 1.00 83.50 190 SER A O 1
ATOM 1565 N N . SER A 1 191 ? 25.821 2.356 -11.887 1.00 85.88 191 SER A N 1
ATOM 1566 C CA . SER A 1 191 ? 25.773 1.930 -10.491 1.00 85.88 191 SER A CA 1
ATOM 1567 C C . SER A 1 191 ? 25.851 3.125 -9.553 1.00 85.88 191 SER A C 1
ATOM 1569 O O . SER A 1 191 ? 26.601 4.071 -9.786 1.00 85.88 191 SER A O 1
ATOM 1571 N N . VAL A 1 192 ? 25.118 3.041 -8.442 1.00 87.56 192 VAL A N 1
ATOM 1572 C CA . VAL A 1 192 ? 25.274 3.934 -7.280 1.00 87.56 192 VAL A CA 1
ATOM 1573 C C . VAL A 1 192 ? 26.497 3.566 -6.431 1.00 87.56 192 VAL A C 1
ATOM 1575 O O . VAL A 1 192 ? 27.024 4.385 -5.681 1.00 87.56 192 VAL A O 1
ATOM 1578 N N . ASN A 1 193 ? 26.982 2.326 -6.542 1.00 86.94 193 ASN A N 1
ATOM 1579 C CA . ASN A 1 193 ? 28.200 1.867 -5.885 1.00 86.94 193 ASN A CA 1
ATOM 1580 C C . ASN A 1 193 ? 29.399 2.050 -6.824 1.00 86.94 193 ASN A C 1
ATOM 1582 O O . ASN A 1 193 ? 29.502 1.345 -7.832 1.00 86.94 193 ASN A O 1
ATOM 1586 N N . ARG A 1 194 ? 30.334 2.932 -6.441 1.00 86.19 194 ARG A N 1
ATOM 1587 C CA . ARG A 1 194 ? 31.572 3.231 -7.189 1.00 86.19 194 ARG A CA 1
ATOM 1588 C C . ARG A 1 194 ? 32.368 1.987 -7.589 1.00 86.19 194 ARG A C 1
ATOM 1590 O O . ARG A 1 194 ? 32.943 1.957 -8.667 1.00 86.19 194 ARG A O 1
ATOM 1597 N N . LYS A 1 195 ? 32.371 0.933 -6.763 1.00 87.38 195 LYS A N 1
ATOM 1598 C CA . LYS A 1 195 ? 33.106 -0.316 -7.049 1.00 87.38 195 LYS A CA 1
ATOM 1599 C C . LYS A 1 195 ? 32.517 -1.127 -8.210 1.00 87.38 195 LYS A C 1
ATOM 1601 O O . LYS A 1 195 ? 33.177 -2.042 -8.707 1.00 87.38 195 LYS A O 1
ATOM 1606 N N . ASN A 1 196 ? 31.281 -0.824 -8.600 1.00 87.00 196 ASN A N 1
ATOM 1607 C CA . ASN A 1 196 ? 30.523 -1.543 -9.621 1.00 87.00 196 ASN A CA 1
ATOM 1608 C C . ASN A 1 196 ? 30.239 -0.689 -10.865 1.00 87.00 196 ASN A C 1
ATOM 1610 O O . ASN A 1 196 ? 29.543 -1.150 -11.763 1.00 87.00 196 ASN A O 1
ATOM 1614 N N . VAL A 1 197 ? 30.770 0.536 -10.931 1.00 86.38 197 VAL A N 1
ATOM 1615 C CA . VAL A 1 197 ? 30.670 1.388 -12.123 1.00 86.38 197 VAL A CA 1
ATOM 1616 C C . VAL A 1 197 ? 31.264 0.652 -13.327 1.00 86.38 197 VAL A C 1
ATOM 1618 O O . VAL A 1 197 ? 32.333 0.050 -13.224 1.00 86.38 197 VAL A O 1
ATOM 1621 N N . GLY A 1 198 ? 30.538 0.650 -14.449 1.00 78.50 198 GLY A N 1
ATOM 1622 C CA . GLY A 1 198 ? 30.941 -0.012 -15.695 1.00 78.50 198 GLY A CA 1
ATOM 1623 C C . GLY A 1 198 ? 30.847 -1.543 -15.694 1.00 78.50 198 GLY A C 1
ATOM 1624 O O . GLY A 1 198 ? 31.104 -2.161 -16.725 1.00 78.50 198 GLY A O 1
ATOM 1625 N N . LYS A 1 199 ? 30.462 -2.177 -14.578 1.00 84.06 199 LYS A N 1
ATOM 1626 C CA . LYS A 1 199 ? 30.279 -3.633 -14.513 1.00 84.06 199 LYS A CA 1
ATOM 1627 C C . LYS A 1 199 ? 28.859 -4.012 -14.917 1.00 84.06 199 LYS A C 1
ATOM 1629 O O . LYS A 1 199 ? 27.901 -3.364 -14.503 1.00 84.06 199 LYS A O 1
ATOM 1634 N N . LYS A 1 200 ? 28.729 -5.111 -15.664 1.00 81.75 200 LYS A N 1
ATOM 1635 C CA . LYS A 1 200 ? 27.434 -5.743 -15.936 1.00 81.75 200 LYS A CA 1
ATOM 1636 C C . LYS A 1 200 ? 26.735 -6.085 -14.619 1.00 81.75 200 LYS A C 1
ATOM 1638 O O . LYS A 1 200 ? 27.384 -6.549 -13.678 1.00 81.75 200 LYS A O 1
ATOM 1643 N N . TYR A 1 201 ? 25.422 -5.865 -14.558 1.00 80.38 201 TYR A N 1
ATOM 1644 C CA . TYR A 1 201 ? 24.635 -6.259 -13.394 1.00 80.38 201 TYR A CA 1
ATOM 1645 C C . TYR A 1 201 ? 24.777 -7.763 -13.146 1.00 80.38 201 TYR A C 1
ATOM 1647 O O . TYR A 1 201 ? 24.639 -8.580 -14.058 1.00 80.38 201 TYR A O 1
ATOM 1655 N N . GLY A 1 202 ? 25.092 -8.119 -11.900 1.00 75.31 202 GLY A N 1
ATOM 1656 C CA . GLY A 1 202 ? 25.084 -9.507 -11.459 1.00 75.31 202 GLY A CA 1
ATOM 1657 C C . GLY A 1 202 ? 23.662 -10.062 -11.400 1.00 75.31 202 GLY A C 1
ATOM 1658 O O . GLY A 1 202 ? 22.679 -9.336 -11.544 1.00 75.31 202 GLY A O 1
ATOM 1659 N N . ARG A 1 203 ? 23.550 -11.366 -11.147 1.00 76.06 203 ARG A N 1
ATOM 1660 C CA . ARG A 1 203 ? 22.255 -12.015 -10.932 1.00 76.06 203 ARG A CA 1
ATOM 1661 C C . ARG A 1 203 ? 21.568 -11.370 -9.721 1.00 76.06 203 ARG A C 1
ATOM 1663 O O . ARG A 1 203 ? 22.159 -11.319 -8.643 1.00 76.06 203 ARG A O 1
ATOM 1670 N N . ILE A 1 204 ? 20.346 -10.872 -9.902 1.00 70.06 204 ILE A N 1
ATOM 1671 C CA . ILE A 1 204 ? 19.551 -10.322 -8.802 1.00 70.06 204 ILE A CA 1
ATOM 1672 C C . ILE A 1 204 ? 19.088 -11.500 -7.942 1.00 70.06 204 ILE A C 1
ATOM 1674 O O . ILE A 1 204 ? 18.371 -12.377 -8.420 1.00 70.06 204 ILE A O 1
ATOM 1678 N N . SER A 1 205 ? 19.532 -11.540 -6.686 1.00 71.38 205 SER A N 1
ATOM 1679 C CA . SER A 1 205 ? 18.931 -12.415 -5.680 1.00 71.38 205 SER A CA 1
ATOM 1680 C C . SER A 1 205 ? 17.630 -11.776 -5.219 1.00 71.38 205 SER A C 1
ATOM 1682 O O . SER A 1 205 ? 17.641 -10.616 -4.814 1.00 71.38 205 SER A O 1
ATOM 1684 N N . LEU A 1 206 ? 16.529 -12.526 -5.256 1.00 68.25 206 LEU A N 1
ATOM 1685 C CA . LEU A 1 206 ? 15.283 -12.132 -4.589 1.00 68.25 206 LEU A CA 1
ATOM 1686 C C . LEU A 1 206 ? 15.355 -12.360 -3.068 1.00 68.25 206 LEU A C 1
ATOM 1688 O O . LEU A 1 206 ? 14.518 -11.846 -2.335 1.00 68.25 206 LEU A O 1
ATOM 1692 N N . ASP A 1 207 ? 16.381 -13.072 -2.588 1.00 68.50 207 ASP A N 1
ATOM 1693 C CA . ASP A 1 207 ? 16.717 -13.167 -1.169 1.00 68.50 207 ASP A CA 1
ATOM 1694 C C . ASP A 1 207 ? 17.720 -12.062 -0.814 1.00 68.50 207 ASP A C 1
ATOM 1696 O O . ASP A 1 207 ? 18.934 -12.214 -1.001 1.00 68.50 207 ASP A O 1
ATOM 1700 N N . PHE A 1 208 ? 17.201 -10.914 -0.377 1.00 69.56 208 PHE A N 1
ATOM 1701 C CA . PHE A 1 208 ? 18.000 -9.777 0.065 1.00 69.56 208 PHE A CA 1
ATOM 1702 C C . PHE A 1 208 ? 17.411 -9.142 1.324 1.00 69.56 208 PHE A C 1
ATOM 1704 O O . PHE A 1 208 ? 16.206 -9.135 1.555 1.00 69.56 208 PHE A O 1
ATOM 1711 N N . THR A 1 209 ? 18.284 -8.554 2.138 1.00 70.25 209 THR A N 1
ATOM 1712 C CA . THR A 1 209 ? 17.885 -7.661 3.228 1.00 70.25 209 THR A CA 1
ATOM 1713 C C . THR A 1 209 ? 18.099 -6.228 2.779 1.00 70.25 209 THR A C 1
ATOM 1715 O O . THR A 1 209 ? 19.208 -5.886 2.360 1.00 70.25 209 THR A O 1
ATOM 1718 N N . SER A 1 210 ? 17.082 -5.379 2.895 1.00 71.56 210 SER A N 1
ATOM 1719 C CA . SER A 1 210 ? 17.222 -3.955 2.589 1.00 71.56 210 SER A CA 1
ATOM 1720 C C . SER A 1 210 ? 17.254 -3.107 3.864 1.00 71.56 210 SER A C 1
ATOM 1722 O O . SER A 1 210 ? 16.783 -3.508 4.933 1.00 71.56 210 SER A O 1
ATOM 1724 N N . THR A 1 211 ? 17.866 -1.929 3.758 1.00 73.06 211 THR A N 1
ATOM 1725 C CA . THR A 1 211 ? 17.837 -0.903 4.801 1.00 73.06 211 THR A CA 1
ATOM 1726 C C . THR A 1 211 ? 17.464 0.424 4.177 1.00 73.06 211 THR A C 1
ATOM 1728 O O . THR A 1 211 ? 18.128 0.857 3.235 1.00 73.06 211 THR A O 1
ATOM 1731 N N . ALA A 1 212 ? 16.458 1.094 4.728 1.00 75.62 212 ALA A N 1
ATOM 1732 C CA . ALA A 1 212 ? 16.090 2.436 4.300 1.00 75.62 212 ALA A CA 1
ATOM 1733 C C . ALA A 1 212 ? 16.758 3.489 5.192 1.00 75.62 212 ALA A C 1
ATOM 1735 O O . ALA A 1 212 ? 16.888 3.306 6.404 1.00 75.62 212 ALA A O 1
ATOM 1736 N N . LYS A 1 213 ? 17.164 4.609 4.588 1.00 79.56 213 LYS A N 1
ATOM 1737 C CA . LYS A 1 213 ? 17.568 5.824 5.301 1.00 79.56 213 LYS A CA 1
ATOM 1738 C C . LYS A 1 213 ? 16.583 6.928 4.944 1.00 79.56 213 LYS A C 1
ATOM 1740 O O . LYS A 1 213 ? 16.492 7.307 3.783 1.00 79.56 213 LYS A O 1
ATOM 1745 N N . ILE A 1 214 ? 15.888 7.449 5.948 1.00 82.50 214 ILE A N 1
ATOM 1746 C CA . ILE A 1 214 ? 14.921 8.535 5.776 1.00 82.50 214 ILE A CA 1
ATOM 1747 C C . ILE A 1 214 ? 15.642 9.869 5.978 1.00 82.50 214 ILE A C 1
ATOM 1749 O O . ILE A 1 214 ? 16.387 10.040 6.946 1.00 82.50 214 ILE A O 1
ATOM 1753 N N . ILE A 1 215 ? 15.442 10.797 5.045 1.00 86.94 215 ILE A N 1
ATOM 1754 C CA . ILE A 1 215 ? 15.935 12.172 5.124 1.00 86.94 215 ILE A CA 1
ATOM 1755 C C . ILE A 1 215 ? 14.721 13.086 4.994 1.00 86.94 215 ILE A C 1
ATOM 1757 O O . ILE A 1 215 ? 13.987 13.000 4.013 1.00 86.94 215 ILE A O 1
ATOM 1761 N N . THR A 1 216 ? 14.516 13.944 5.989 1.00 89.62 216 THR A N 1
ATOM 1762 C CA . THR A 1 216 ? 13.433 14.931 6.000 1.00 89.62 216 THR A CA 1
ATOM 1763 C C . THR A 1 216 ? 14.018 16.299 5.696 1.00 89.62 216 THR A C 1
ATOM 1765 O O . THR A 1 216 ? 14.924 16.744 6.401 1.00 89.62 216 THR A O 1
ATOM 1768 N N . LEU A 1 217 ? 13.495 16.959 4.665 1.00 91.19 217 LEU A N 1
ATOM 1769 C CA . LEU A 1 217 ? 13.879 18.326 4.327 1.00 91.19 217 LEU A CA 1
ATOM 1770 C C . LEU A 1 217 ? 13.103 19.325 5.206 1.00 91.19 217 LEU A C 1
ATOM 1772 O O . LEU A 1 217 ? 11.881 19.189 5.338 1.00 91.19 217 LEU A O 1
ATOM 1776 N N . PRO A 1 218 ? 13.773 20.322 5.812 1.00 94.88 218 PRO A N 1
ATOM 1777 C CA . PRO A 1 218 ? 13.116 21.438 6.482 1.00 94.88 218 PRO A CA 1
ATOM 1778 C C . PRO A 1 218 ? 12.174 22.204 5.549 1.00 94.88 218 PRO A C 1
ATOM 1780 O O . PRO A 1 218 ? 12.408 22.306 4.3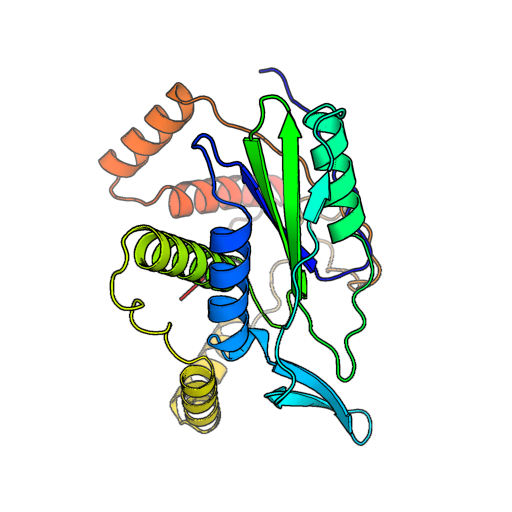46 1.00 94.88 218 PRO A O 1
ATOM 1783 N N . LYS A 1 219 ? 11.131 22.814 6.122 1.00 94.50 219 LYS A N 1
ATOM 1784 C CA . LYS A 1 219 ? 10.122 23.582 5.372 1.00 94.50 219 LYS A CA 1
ATOM 1785 C C . LYS A 1 219 ? 10.738 24.679 4.495 1.00 94.50 219 LYS A C 1
ATOM 1787 O O . LYS A 1 219 ? 10.273 24.894 3.382 1.00 94.50 219 LYS A O 1
ATOM 1792 N N . GLU A 1 220 ? 11.773 25.351 4.989 1.00 96.19 220 GLU A N 1
ATOM 1793 C CA . GLU A 1 220 ? 12.475 26.416 4.264 1.00 96.19 220 GLU A CA 1
ATOM 1794 C C . GLU A 1 220 ? 13.160 25.883 2.997 1.00 96.19 220 GLU A C 1
ATOM 1796 O O . GLU A 1 220 ? 12.997 26.456 1.924 1.00 96.19 220 GLU A O 1
ATOM 1801 N N . GLU A 1 221 ? 13.837 24.734 3.081 1.00 94.88 221 GLU A N 1
ATOM 1802 C CA . GLU A 1 221 ? 14.471 24.083 1.926 1.00 94.88 221 GLU A CA 1
ATOM 1803 C C . GLU A 1 221 ? 13.430 23.599 0.907 1.00 94.88 221 GLU A C 1
ATOM 1805 O O . GLU A 1 221 ? 13.605 23.765 -0.301 1.00 94.88 221 GLU A O 1
ATOM 1810 N N . VAL A 1 222 ? 12.304 23.056 1.386 1.00 95.50 222 VAL A N 1
ATOM 1811 C CA . VAL A 1 222 ? 11.175 22.666 0.524 1.00 95.50 222 VAL A CA 1
ATOM 1812 C C . VAL A 1 222 ? 10.599 23.880 -0.210 1.00 95.50 222 VAL A C 1
ATOM 1814 O O . VAL A 1 222 ? 10.264 23.777 -1.390 1.00 95.50 222 VAL A O 1
ATOM 1817 N N . GLN A 1 223 ? 10.514 25.040 0.448 1.00 96.31 223 GLN A N 1
ATOM 1818 C CA . GLN A 1 223 ? 10.028 26.264 -0.186 1.00 96.31 223 GLN A CA 1
ATOM 1819 C C . GLN A 1 223 ? 10.957 26.717 -1.318 1.00 96.31 223 GLN A C 1
ATOM 1821 O O . GLN A 1 223 ? 10.474 27.011 -2.409 1.00 96.31 223 GLN A O 1
ATOM 1826 N N . VAL A 1 224 ? 12.277 26.673 -1.105 1.00 96.94 224 VAL A N 1
ATOM 1827 C CA . VAL A 1 224 ? 13.271 26.987 -2.148 1.00 96.94 224 VAL A CA 1
ATOM 1828 C C . VAL A 1 224 ? 13.102 26.078 -3.371 1.00 96.94 224 VAL A C 1
ATOM 1830 O O . VAL A 1 224 ? 13.095 26.560 -4.506 1.00 96.94 224 VAL A O 1
ATOM 1833 N N . VAL A 1 225 ? 12.916 24.771 -3.152 1.00 96.19 225 VAL A N 1
ATOM 1834 C CA . VAL A 1 225 ? 12.659 23.800 -4.230 1.00 96.19 225 VAL A CA 1
ATOM 1835 C C . VAL A 1 225 ? 11.375 24.142 -4.987 1.00 96.19 225 VAL A C 1
ATOM 1837 O O . VAL A 1 225 ? 11.375 24.179 -6.220 1.00 96.19 225 VAL A O 1
ATOM 1840 N N . ASN A 1 226 ? 10.290 24.426 -4.267 1.00 96.31 226 ASN A N 1
ATOM 1841 C CA . ASN A 1 226 ? 8.996 24.746 -4.868 1.00 96.31 226 ASN A CA 1
ATOM 1842 C C . ASN A 1 226 ? 9.032 26.050 -5.673 1.00 96.31 226 ASN A C 1
ATOM 1844 O O . ASN A 1 226 ? 8.490 26.098 -6.779 1.00 96.31 226 ASN A O 1
ATOM 1848 N N . ASP A 1 227 ? 9.700 27.086 -5.166 1.00 97.69 227 ASP A N 1
ATOM 1849 C CA . ASP A 1 227 ? 9.834 28.372 -5.853 1.00 97.69 227 ASP A CA 1
ATOM 1850 C C . ASP A 1 227 ? 10.646 28.229 -7.146 1.00 97.69 227 ASP A C 1
ATOM 1852 O O . ASP A 1 227 ? 10.255 28.760 -8.192 1.00 97.69 227 ASP A O 1
ATOM 1856 N N . TYR A 1 228 ? 11.728 27.441 -7.116 1.00 97.38 228 TYR A N 1
ATOM 1857 C CA . TYR A 1 228 ? 12.492 27.100 -8.317 1.00 97.38 228 TYR A CA 1
ATOM 1858 C C . TYR A 1 228 ? 11.636 26.335 -9.334 1.00 97.38 228 TYR A C 1
ATOM 1860 O O . TYR A 1 228 ? 11.613 26.694 -10.515 1.00 97.38 228 TYR A O 1
ATOM 1868 N N . CYS A 1 229 ? 10.903 25.312 -8.888 1.00 97.56 229 CYS A N 1
ATOM 1869 C CA . CYS A 1 229 ? 10.019 24.520 -9.744 1.00 97.56 229 CYS A CA 1
ATOM 1870 C C . CYS A 1 229 ? 8.947 25.394 -10.407 1.00 97.56 229 CYS A C 1
ATOM 1872 O O . CYS A 1 229 ? 8.760 25.337 -11.623 1.00 97.56 229 CYS A O 1
ATOM 1874 N N . LYS A 1 230 ? 8.310 26.284 -9.634 1.00 97.12 230 LYS A N 1
ATOM 1875 C CA . LYS A 1 230 ? 7.292 27.222 -10.126 1.00 97.12 230 LYS A CA 1
ATOM 1876 C C . LYS A 1 230 ? 7.864 28.202 -11.149 1.00 97.12 230 LYS A C 1
ATOM 1878 O O . LYS A 1 230 ? 7.252 28.412 -12.195 1.00 97.12 230 LYS A O 1
ATOM 1883 N N . LYS A 1 231 ? 9.042 28.773 -10.876 1.00 98.00 231 LYS A N 1
ATOM 1884 C CA . LYS A 1 231 ? 9.728 29.699 -11.792 1.00 98.00 231 LYS A CA 1
ATOM 1885 C C . LYS A 1 231 ? 10.063 29.036 -13.131 1.00 98.00 231 LYS A C 1
ATOM 1887 O O . LYS A 1 231 ? 9.904 29.671 -14.169 1.00 98.00 231 LYS A O 1
ATOM 1892 N N . ASN A 1 232 ? 10.496 27.776 -13.105 1.00 97.25 232 ASN A N 1
ATOM 1893 C CA . ASN A 1 232 ? 10.927 27.035 -14.295 1.00 97.25 232 ASN A CA 1
ATOM 1894 C C . ASN A 1 232 ? 9.822 26.171 -14.926 1.00 97.25 232 ASN A C 1
ATOM 1896 O O . ASN A 1 232 ? 10.075 25.517 -15.931 1.00 97.25 232 ASN A O 1
ATOM 1900 N N . ARG A 1 233 ? 8.603 26.181 -14.366 1.00 96.94 233 ARG A N 1
ATOM 1901 C CA . ARG A 1 233 ? 7.449 25.389 -14.833 1.00 96.94 233 ARG A CA 1
ATOM 1902 C C . ARG A 1 233 ? 7.739 23.883 -14.914 1.00 96.94 233 ARG A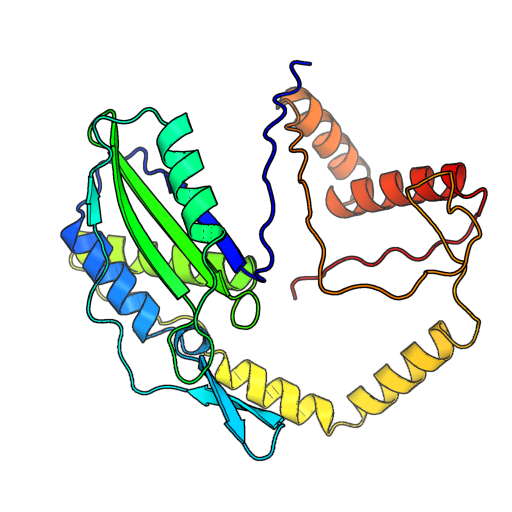 C 1
ATOM 1904 O O . ARG A 1 233 ? 7.304 23.213 -15.845 1.00 96.94 233 ARG A O 1
ATOM 1911 N N . ILE A 1 234 ? 8.454 23.358 -13.923 1.00 96.19 234 ILE A N 1
ATOM 1912 C CA . ILE A 1 234 ? 8.730 21.922 -13.774 1.00 96.19 234 ILE A CA 1
ATOM 1913 C C . ILE A 1 234 ? 8.108 21.395 -12.483 1.00 96.19 234 ILE A C 1
ATOM 1915 O O . ILE A 1 234 ? 7.871 22.159 -11.547 1.00 96.19 234 ILE A O 1
ATOM 1919 N N . SER A 1 235 ? 7.851 20.089 -12.410 1.00 94.50 235 SER A N 1
ATOM 1920 C CA . SER A 1 235 ? 7.439 19.457 -11.156 1.00 94.50 235 SER A CA 1
ATOM 1921 C C . SER A 1 235 ? 8.656 19.175 -10.262 1.00 94.50 235 SER A C 1
ATOM 1923 O O . SER A 1 235 ? 9.757 18.941 -10.776 1.00 94.50 235 SER A O 1
ATOM 1925 N N . PRO A 1 236 ? 8.480 19.114 -8.928 1.00 93.56 236 PRO A N 1
ATOM 1926 C CA . PRO A 1 236 ? 9.539 18.658 -8.030 1.00 93.56 236 PRO A CA 1
ATOM 1927 C C . PRO A 1 236 ? 10.083 17.275 -8.409 1.00 93.56 236 PRO A C 1
ATOM 1929 O O . PRO A 1 236 ? 11.288 17.056 -8.340 1.00 93.56 236 PRO A O 1
ATOM 1932 N N . GLN A 1 237 ? 9.225 16.360 -8.880 1.00 91.62 237 GLN A N 1
ATOM 1933 C CA . GLN A 1 237 ? 9.645 15.034 -9.342 1.00 91.62 237 GLN A CA 1
ATOM 1934 C C . GLN A 1 237 ? 10.662 15.125 -10.486 1.00 91.62 237 GLN A C 1
ATOM 1936 O O . GLN A 1 237 ? 11.713 14.492 -10.411 1.00 91.62 237 GLN A O 1
ATOM 1941 N N . VAL A 1 238 ? 10.389 15.943 -11.509 1.00 93.00 238 VAL A N 1
ATOM 1942 C CA . VAL A 1 238 ? 11.317 16.153 -12.632 1.00 93.00 238 VAL A CA 1
ATOM 1943 C C . VAL A 1 238 ? 12.640 16.727 -12.136 1.00 93.00 238 VAL A C 1
ATOM 1945 O O . VAL A 1 238 ? 13.697 16.237 -12.525 1.00 93.00 238 VAL A O 1
ATOM 1948 N N . LEU A 1 239 ? 12.604 17.709 -11.228 1.00 94.56 239 LEU A N 1
ATOM 1949 C CA . LEU A 1 239 ? 13.821 18.282 -10.654 1.00 94.56 239 LEU A CA 1
ATOM 1950 C C . LEU A 1 239 ? 14.675 17.228 -9.928 1.00 94.56 239 LEU A C 1
ATOM 1952 O O . LEU A 1 239 ? 15.888 17.184 -10.128 1.00 94.56 239 LEU A O 1
ATOM 1956 N N . PHE A 1 240 ? 14.063 16.364 -9.113 1.00 93.19 240 PHE A N 1
ATOM 1957 C CA . PHE A 1 240 ? 14.791 15.309 -8.398 1.00 93.19 240 PHE A CA 1
ATOM 1958 C C . PHE A 1 240 ? 15.323 14.218 -9.332 1.00 93.19 240 PHE A C 1
ATOM 1960 O O . PHE A 1 240 ? 16.447 13.756 -9.134 1.00 93.19 240 PHE A O 1
ATOM 1967 N N . ILE A 1 241 ? 14.566 13.838 -10.366 1.00 92.25 241 ILE A N 1
ATOM 1968 C CA . ILE A 1 241 ? 15.036 12.896 -11.391 1.00 92.25 241 ILE A CA 1
ATOM 1969 C C . ILE A 1 241 ? 16.238 13.485 -12.136 1.00 92.25 241 ILE A C 1
ATOM 1971 O O . ILE A 1 241 ? 17.242 12.795 -12.285 1.00 92.25 241 ILE A O 1
ATOM 1975 N N . LEU A 1 242 ? 16.187 14.763 -12.526 1.00 92.50 242 LEU A N 1
ATOM 1976 C CA . LEU A 1 242 ? 17.308 15.454 -13.173 1.00 92.50 242 LEU A CA 1
ATOM 1977 C C . LEU A 1 242 ? 18.532 15.539 -12.258 1.00 92.50 242 LEU A C 1
ATOM 1979 O O . LEU A 1 242 ? 19.643 15.240 -12.685 1.00 92.50 242 LEU A O 1
ATOM 1983 N N . ALA A 1 243 ? 18.345 15.890 -10.983 1.00 92.75 243 ALA A N 1
ATOM 1984 C CA . ALA A 1 243 ? 19.440 15.918 -10.016 1.00 92.75 243 ALA A CA 1
ATOM 1985 C C . ALA A 1 243 ? 20.088 14.531 -9.853 1.00 92.75 243 ALA A C 1
ATOM 1987 O O . ALA A 1 243 ? 21.316 14.416 -9.819 1.00 92.75 243 ALA A O 1
ATOM 1988 N N . MET A 1 244 ? 19.273 13.472 -9.800 1.00 91.56 244 MET A N 1
ATOM 1989 C CA . MET A 1 244 ? 19.752 12.092 -9.744 1.00 91.56 244 MET A CA 1
ATOM 1990 C C . MET A 1 244 ? 20.464 11.685 -11.037 1.00 91.56 244 MET A C 1
ATOM 1992 O O . MET A 1 244 ? 21.517 11.056 -10.966 1.00 91.56 244 MET A O 1
ATOM 1996 N N . TYR A 1 245 ? 19.943 12.085 -12.196 1.00 91.38 245 TYR A N 1
ATOM 1997 C CA . TYR A 1 245 ? 20.566 11.862 -13.497 1.00 91.38 245 TYR A CA 1
ATOM 1998 C C . TYR A 1 245 ? 21.953 12.501 -13.568 1.00 91.38 245 TYR A C 1
ATOM 2000 O O . TYR A 1 245 ? 22.931 11.802 -13.822 1.00 91.38 245 TYR A O 1
ATOM 2008 N N . CYS A 1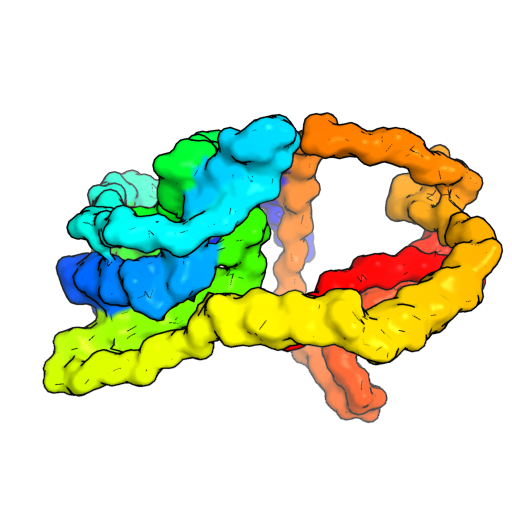 246 ? 22.069 13.790 -13.236 1.00 92.44 246 CYS A N 1
ATOM 2009 C CA . CYS A 1 246 ? 23.352 14.495 -13.190 1.00 92.44 246 CYS A CA 1
ATOM 2010 C C . CYS A 1 246 ? 24.329 13.823 -12.217 1.00 92.44 246 CYS A C 1
ATOM 2012 O O . CYS A 1 246 ? 25.496 13.610 -12.544 1.00 92.44 246 CYS A O 1
ATOM 2014 N N . TYR A 1 247 ? 23.857 13.450 -11.022 1.00 92.25 247 TYR A N 1
ATOM 2015 C CA . TYR A 1 247 ? 24.684 12.754 -10.038 1.00 92.25 247 TYR A CA 1
ATOM 2016 C C . TYR A 1 247 ? 25.207 11.414 -10.564 1.00 92.25 247 TYR A C 1
ATOM 2018 O O . TYR A 1 247 ? 26.403 11.132 -10.460 1.00 92.25 247 TYR A O 1
ATOM 2026 N N . LEU A 1 248 ? 24.328 10.587 -11.132 1.00 91.19 248 LEU A N 1
ATOM 2027 C CA . LEU A 1 248 ? 24.699 9.281 -11.665 1.00 91.19 248 LEU A CA 1
ATOM 2028 C C . LEU A 1 248 ? 25.603 9.409 -12.893 1.00 91.19 248 LEU A C 1
ATOM 2030 O O . LEU A 1 248 ? 26.514 8.593 -13.032 1.00 91.19 248 LEU A O 1
ATOM 2034 N N . SER A 1 249 ? 25.394 10.428 -13.728 1.00 91.06 249 SER A N 1
ATOM 2035 C CA . SER A 1 249 ? 26.218 10.735 -14.904 1.00 91.06 249 SER A CA 1
ATOM 2036 C C . SER A 1 249 ? 27.657 11.020 -14.488 1.00 91.06 249 SER A C 1
ATOM 2038 O O . SER A 1 249 ? 28.578 10.320 -14.917 1.00 91.06 249 SER A O 1
ATOM 2040 N N . MET A 1 250 ? 27.845 11.930 -13.526 1.00 91.31 250 MET A N 1
ATOM 2041 C CA . MET A 1 250 ? 29.161 12.227 -12.953 1.00 91.31 250 MET A CA 1
ATOM 2042 C C . MET A 1 250 ? 29.784 11.006 -12.266 1.00 91.31 250 MET A C 1
ATOM 2044 O O . MET A 1 250 ? 30.980 10.756 -12.390 1.00 91.31 250 MET A O 1
ATOM 2048 N N . LEU A 1 251 ? 28.984 10.227 -11.531 1.00 92.19 251 LEU A N 1
ATOM 2049 C CA . LEU A 1 251 ? 29.469 9.052 -10.805 1.00 92.19 251 LEU A CA 1
ATOM 2050 C C . LEU A 1 251 ? 29.951 7.937 -11.740 1.00 92.19 251 LEU A C 1
ATOM 2052 O O . LEU A 1 251 ? 30.901 7.229 -11.406 1.00 92.19 251 LEU A O 1
ATOM 2056 N N . ASN A 1 252 ? 29.268 7.761 -12.870 1.00 90.31 252 ASN A N 1
ATOM 2057 C CA . ASN A 1 252 ? 29.537 6.693 -13.827 1.00 90.31 252 ASN A CA 1
ATOM 2058 C C . ASN A 1 252 ? 30.420 7.144 -14.997 1.00 90.31 252 ASN A C 1
ATOM 2060 O O . ASN A 1 252 ? 30.801 6.291 -15.795 1.00 90.31 252 ASN A O 1
ATOM 2064 N N . ASN A 1 253 ? 30.765 8.437 -15.066 1.00 89.75 253 ASN A N 1
ATOM 2065 C CA . ASN A 1 25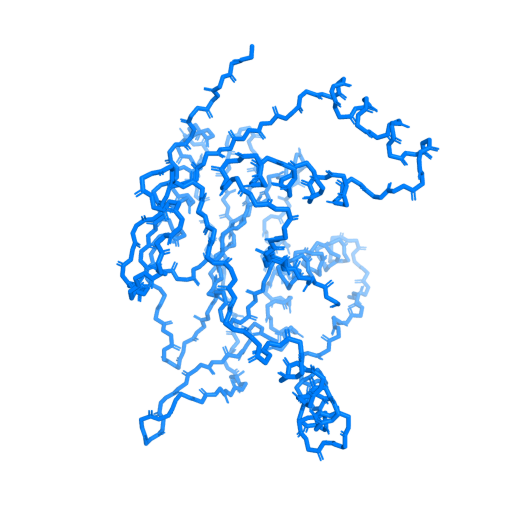3 ? 31.473 9.071 -16.179 1.00 89.75 253 ASN A CA 1
ATOM 2066 C C . ASN A 1 253 ? 30.802 8.759 -17.528 1.00 89.75 253 ASN A C 1
ATOM 2068 O O . ASN A 1 253 ? 31.431 8.212 -18.435 1.00 89.75 253 ASN A O 1
ATOM 2072 N N . LYS A 1 254 ? 29.491 9.020 -17.599 1.00 85.06 254 LYS A N 1
ATOM 2073 C CA . LYS A 1 254 ? 28.632 8.721 -18.753 1.00 85.06 254 LYS A CA 1
ATOM 2074 C C . LYS A 1 254 ? 27.633 9.841 -18.995 1.00 85.06 254 LYS A C 1
ATOM 2076 O O . LYS A 1 254 ? 26.982 10.279 -18.049 1.00 85.06 254 LYS A O 1
ATOM 2081 N N . ASP A 1 255 ? 27.463 10.223 -20.252 1.00 84.00 255 ASP A N 1
ATOM 2082 C CA . ASP A 1 255 ? 26.503 11.257 -20.653 1.00 84.00 255 ASP A CA 1
ATOM 2083 C C . ASP A 1 255 ? 25.072 10.707 -20.764 1.00 84.00 255 ASP A C 1
ATOM 2085 O O . ASP A 1 255 ? 24.106 11.400 -20.438 1.00 84.00 255 ASP A O 1
ATOM 2089 N N . GLU A 1 256 ? 24.940 9.429 -21.130 1.00 81.31 256 GLU A N 1
ATOM 2090 C CA . GLU A 1 256 ? 23.661 8.735 -21.284 1.00 81.31 256 GLU A CA 1
ATOM 2091 C C . GLU A 1 256 ? 23.469 7.632 -20.242 1.00 81.31 256 GLU A C 1
ATOM 2093 O O . GLU A 1 256 ? 24.315 6.747 -20.055 1.00 81.31 256 GLU A O 1
ATOM 2098 N N . LEU A 1 257 ? 22.333 7.697 -19.546 1.00 83.19 257 LEU A N 1
ATOM 2099 C CA . LEU A 1 257 ? 21.959 6.775 -18.482 1.00 83.19 257 LEU A CA 1
ATOM 2100 C C . LEU A 1 257 ? 20.472 6.448 -18.528 1.00 83.19 257 LEU A C 1
ATOM 2102 O O . LEU A 1 257 ? 19.634 7.298 -18.806 1.00 83.19 257 LEU A O 1
ATOM 2106 N N . LEU A 1 258 ? 20.143 5.220 -18.142 1.00 81.50 258 LEU A N 1
ATOM 2107 C CA . LEU A 1 258 ? 18.766 4.801 -17.923 1.00 81.50 258 LEU A CA 1
ATOM 2108 C C . LEU A 1 258 ? 18.456 4.824 -16.428 1.00 81.50 258 LEU A C 1
ATOM 2110 O O . LEU A 1 258 ? 19.209 4.288 -15.610 1.00 81.50 258 LEU A O 1
ATOM 2114 N N . ILE A 1 259 ? 17.334 5.450 -16.082 1.00 82.00 259 ILE A N 1
ATOM 2115 C CA . ILE A 1 259 ? 16.789 5.490 -14.729 1.00 82.00 259 ILE A CA 1
ATOM 2116 C C . ILE A 1 259 ? 15.369 4.952 -14.796 1.00 82.00 259 ILE A C 1
ATOM 2118 O O . ILE A 1 259 ? 14.507 5.541 -15.444 1.00 82.00 259 ILE A O 1
ATOM 2122 N N . ASN A 1 260 ? 15.119 3.863 -14.075 1.00 81.31 260 ASN A N 1
ATOM 2123 C CA . ASN A 1 260 ? 13.764 3.363 -13.899 1.00 81.31 260 ASN A CA 1
ATOM 2124 C C . ASN A 1 260 ? 13.028 4.262 -12.904 1.00 81.31 260 ASN A C 1
ATOM 2126 O O . ASN A 1 260 ? 13.471 4.433 -11.767 1.00 81.31 260 ASN A O 1
ATOM 2130 N N . ASN A 1 261 ? 11.903 4.818 -13.338 1.00 83.81 261 ASN A N 1
ATOM 2131 C CA . ASN A 1 261 ? 10.995 5.588 -12.502 1.00 83.81 261 ASN A CA 1
ATOM 2132 C C . ASN A 1 261 ? 9.661 4.845 -12.427 1.00 83.81 261 ASN A C 1
ATOM 2134 O O . ASN A 1 261 ? 9.099 4.488 -13.460 1.00 83.81 261 ASN A O 1
ATOM 2138 N N . ALA A 1 262 ? 9.161 4.612 -11.216 1.00 82.25 262 ALA A N 1
ATOM 2139 C CA . ALA A 1 262 ? 7.821 4.075 -11.043 1.00 82.25 262 ALA A CA 1
ATOM 2140 C C . ALA A 1 262 ? 6.807 5.181 -11.357 1.00 82.25 262 ALA A C 1
ATOM 2142 O O . ALA A 1 262 ? 6.881 6.277 -10.798 1.00 82.25 262 ALA A O 1
ATOM 2143 N N . LEU A 1 263 ? 5.882 4.893 -12.266 1.00 75.00 263 LEU A N 1
ATOM 2144 C CA . LEU A 1 263 ? 4.767 5.768 -12.593 1.00 75.00 263 LEU A CA 1
ATOM 2145 C C . LEU A 1 263 ? 3.499 5.138 -12.026 1.00 75.00 263 LEU A C 1
ATOM 2147 O O . LEU A 1 263 ? 3.216 3.975 -12.298 1.00 75.00 263 LEU A O 1
ATOM 2151 N N . SER A 1 264 ? 2.758 5.909 -11.239 1.00 62.59 264 SER A N 1
ATOM 2152 C CA . SER A 1 264 ? 1.366 5.605 -10.921 1.00 62.59 264 SER A CA 1
ATOM 2153 C C . SER A 1 264 ? 0.521 6.341 -11.956 1.00 62.59 264 SER A C 1
ATOM 2155 O O . SER A 1 264 ? 0.640 7.564 -12.063 1.00 62.59 264 SER A O 1
ATOM 2157 N N . ILE A 1 265 ? -0.236 5.593 -12.759 1.00 44.25 265 ILE A N 1
ATOM 2158 C CA . ILE A 1 265 ? -1.165 6.118 -13.770 1.00 44.25 265 ILE A CA 1
ATOM 2159 C C . ILE A 1 265 ? -2.574 6.064 -13.190 1.00 44.25 265 ILE A C 1
ATOM 2161 O O . ILE A 1 265 ? -2.893 5.033 -12.557 1.00 44.25 265 ILE A O 1
#